Protein AF-A0A9J6GMB1-F1 (afdb_monomer)

Secondary structure (DSSP, 8-state):
-----------PPPP-EEE-----------S--GGGTT-EEEESS---GGGG-TTT-TTEEESS--HHHHHHHHHHHHHHTT-SEEEEEEESSHHHHHHHHHHHHHHHHTTPEEEEEEEE---SSSSHHHHHHHHHHHHHT-TT--EEEEE--HHHHHHHHHHHHHTT-TTT-EEEE-TTTTT-HHHHTT-HHHHTT-EE--PPPPP-TTHHHHHHH--TTT-TT-TTHHHHHHHHHHHHHHTT--S---------------

Organism: Haemaphysalis longicornis (NCBI:txid44386)

Solvent-accessible surface area (backbone atoms only — not comparable to full-atom values): 15916 Å² total; per-residue (Å²): 137,91,77,86,75,94,68,96,61,100,71,87,81,82,81,73,63,47,80,44,75,55,85,81,70,91,70,78,74,71,92,82,56,81,84,60,74,85,40,37,33,39,19,76,67,51,28,38,57,73,62,67,41,52,92,84,32,65,53,52,46,58,83,49,69,45,37,63,61,52,42,50,53,50,53,52,49,37,54,74,70,68,55,51,46,29,26,40,38,26,24,74,43,71,52,18,48,51,43,46,56,54,39,56,53,54,33,52,78,67,72,31,43,76,72,40,80,43,75,42,76,86,74,99,79,84,70,64,67,63,54,27,39,49,48,47,52,56,51,59,73,42,79,82,35,35,41,34,39,38,34,40,49,28,71,63,50,29,47,36,43,53,22,31,55,76,69,72,43,57,74,62,55,43,41,37,28,31,67,53,26,56,88,38,62,77,33,40,64,96,28,52,73,54,53,57,84,51,44,63,56,66,85,90,79,76,88,60,88,63,48,66,61,54,62,72,69,58,44,78,91,75,39,79,86,47,85,61,47,54,62,50,49,54,52,57,54,53,50,60,55,56,78,71,64,73,99,74,79,95,74,88,81,90,80,91,76,87,71,90,77,135

Structure (mmCIF, N/CA/C/O backbone):
data_AF-A0A9J6GMB1-F1
#
_entry.id   AF-A0A9J6GMB1-F1
#
loop_
_atom_site.group_PDB
_atom_site.id
_atom_site.type_symbol
_atom_site.label_atom_id
_atom_site.label_alt_id
_atom_site.label_comp_id
_atom_site.label_asym_id
_atom_site.label_entity_id
_atom_site.label_seq_id
_atom_site.pdbx_PDB_ins_code
_atom_site.Cartn_x
_atom_site.Cartn_y
_atom_site.Cartn_z
_atom_site.occupancy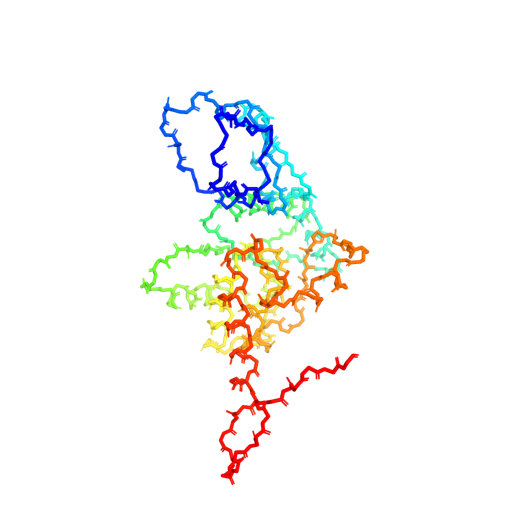
_atom_site.B_iso_or_equiv
_atom_site.auth_seq_id
_atom_site.auth_comp_id
_atom_site.auth_asym_id
_atom_site.auth_atom_id
_atom_site.pdbx_PDB_model_num
ATOM 1 N N . MET A 1 1 ? 15.791 6.126 -19.834 1.00 35.97 1 MET A N 1
ATOM 2 C CA . MET A 1 1 ? 17.077 6.534 -19.232 1.00 35.97 1 MET A CA 1
ATOM 3 C C . MET A 1 1 ? 18.058 6.723 -20.383 1.00 35.97 1 MET A C 1
ATOM 5 O O . MET A 1 1 ? 18.260 5.775 -21.129 1.00 35.97 1 MET A O 1
ATOM 9 N N . TYR A 1 2 ? 18.532 7.944 -20.636 1.00 26.52 2 TYR A N 1
ATOM 10 C CA . TYR A 1 2 ? 19.536 8.212 -21.674 1.00 26.52 2 TYR A CA 1
ATOM 11 C C . TYR A 1 2 ? 20.879 8.375 -20.964 1.00 26.52 2 TYR A C 1
ATOM 13 O O . TYR A 1 2 ? 21.032 9.297 -20.169 1.00 26.52 2 TYR A O 1
ATOM 21 N N . VAL A 1 3 ? 21.808 7.451 -21.197 1.00 34.31 3 VAL A N 1
ATOM 22 C CA . VAL A 1 3 ? 23.207 7.571 -20.776 1.00 34.31 3 VAL A CA 1
ATOM 23 C C . VAL A 1 3 ? 24.000 7.795 -22.064 1.00 34.31 3 VAL A C 1
ATOM 25 O O . VAL A 1 3 ? 23.944 6.926 -22.936 1.00 34.31 3 VAL A O 1
ATOM 28 N N . PRO A 1 4 ? 24.657 8.950 -22.265 1.00 34.28 4 PRO A N 1
ATOM 29 C CA . PRO A 1 4 ? 25.469 9.157 -23.454 1.00 34.28 4 PRO A CA 1
ATOM 30 C C . PRO A 1 4 ? 26.728 8.292 -23.359 1.00 34.28 4 PRO A C 1
ATOM 32 O O . PRO A 1 4 ? 27.483 8.399 -22.395 1.00 34.28 4 PRO A O 1
ATOM 35 N N . SER A 1 5 ? 26.950 7.449 -24.366 1.00 33.22 5 SER A N 1
ATOM 36 C CA . SER A 1 5 ? 28.246 6.815 -24.603 1.00 33.22 5 SER A CA 1
ATOM 37 C C . SER A 1 5 ? 29.254 7.899 -24.971 1.00 33.22 5 SER A C 1
ATOM 39 O O . SER A 1 5 ? 28.994 8.705 -25.867 1.00 33.22 5 SER A O 1
ATOM 41 N N . ALA A 1 6 ? 30.387 7.920 -24.275 1.00 40.19 6 ALA A N 1
ATOM 42 C CA . ALA A 1 6 ? 31.494 8.825 -24.534 1.00 40.19 6 ALA A CA 1
ATOM 43 C C . ALA A 1 6 ? 32.175 8.457 -25.863 1.00 40.19 6 ALA A C 1
ATOM 45 O O . ALA A 1 6 ? 33.167 7.740 -25.892 1.00 40.19 6 ALA A O 1
ATOM 46 N N . HIS A 1 7 ? 31.623 8.952 -26.968 1.00 37.56 7 HIS A N 1
ATOM 47 C CA . HIS A 1 7 ? 32.393 9.209 -28.174 1.00 37.56 7 HIS A CA 1
ATOM 48 C C . HIS A 1 7 ? 32.311 10.698 -28.495 1.00 37.56 7 HIS A C 1
ATOM 50 O O . HIS A 1 7 ? 31.242 11.281 -28.676 1.00 37.56 7 HIS A O 1
ATOM 56 N N . ASP A 1 8 ? 33.500 11.276 -28.478 1.00 47.81 8 ASP A N 1
ATOM 57 C CA . ASP A 1 8 ? 33.876 12.657 -28.696 1.00 47.81 8 ASP A CA 1
ATOM 58 C C . ASP A 1 8 ? 33.130 13.326 -29.865 1.00 47.81 8 ASP A C 1
ATOM 60 O O . ASP A 1 8 ? 33.452 13.156 -31.037 1.00 47.81 8 ASP A O 1
ATOM 64 N N . THR A 1 9 ? 32.105 14.106 -29.531 1.00 38.69 9 THR A N 1
ATOM 65 C CA . THR A 1 9 ? 31.716 15.297 -30.287 1.00 38.69 9 THR A CA 1
ATOM 66 C C . THR A 1 9 ? 31.334 16.340 -29.246 1.00 38.69 9 THR A C 1
ATOM 68 O O . THR A 1 9 ? 30.517 16.055 -28.374 1.00 38.69 9 THR A O 1
ATOM 71 N N . GLY A 1 10 ? 31.919 17.540 -29.296 1.00 43.47 10 GLY A N 1
ATOM 72 C CA . GLY A 1 10 ? 31.713 18.643 -28.340 1.00 43.47 10 GLY A CA 1
ATOM 73 C C . GLY A 1 10 ? 30.290 19.229 -28.271 1.00 43.47 10 GLY A C 1
ATOM 74 O O . GLY A 1 10 ? 30.116 20.431 -28.084 1.00 43.47 10 GLY A O 1
ATOM 75 N N . LYS A 1 11 ? 29.251 18.409 -28.433 1.00 43.28 11 LYS A N 1
ATOM 76 C CA . LYS A 1 11 ? 27.842 18.767 -28.314 1.00 43.28 11 LYS A CA 1
ATOM 77 C C . LYS A 1 11 ? 27.396 18.563 -26.868 1.00 43.28 11 LYS A C 1
ATOM 79 O O . LYS A 1 11 ? 27.180 17.443 -26.413 1.00 43.28 11 LYS A O 1
ATOM 84 N N . LYS A 1 12 ? 27.229 19.667 -26.138 1.00 46.59 12 LYS A N 1
ATOM 85 C CA . LYS A 1 12 ? 26.502 19.665 -24.863 1.00 46.59 12 LYS A CA 1
ATOM 86 C C . LYS A 1 12 ? 25.014 19.470 -25.158 1.00 46.59 12 LYS A C 1
ATOM 88 O O . LYS A 1 12 ? 24.405 20.303 -25.822 1.00 46.59 12 LYS A O 1
ATOM 93 N N . PHE A 1 13 ? 24.442 18.370 -24.678 1.00 55.91 13 PHE A N 1
ATOM 94 C CA . PHE A 1 13 ? 23.006 18.107 -24.762 1.00 55.91 13 PHE A CA 1
ATOM 95 C C . PHE A 1 13 ? 22.312 18.569 -23.478 1.00 55.91 13 PHE A C 1
ATOM 97 O O . PHE A 1 13 ? 22.773 18.273 -22.376 1.00 55.91 13 PHE A O 1
ATOM 104 N N . TRP A 1 14 ? 21.189 19.271 -23.626 1.00 59.78 14 TRP A N 1
ATOM 105 C CA . TRP A 1 14 ? 20.321 19.669 -22.518 1.00 59.78 14 TRP A CA 1
ATOM 106 C C . TRP A 1 14 ? 19.214 18.632 -22.316 1.00 59.78 14 TRP A C 1
ATOM 108 O O . TRP A 1 14 ? 18.645 18.122 -23.281 1.00 59.78 14 TRP A O 1
ATOM 118 N N . SER A 1 15 ? 18.893 18.319 -21.059 1.00 67.50 15 SER A N 1
ATOM 119 C CA . SER A 1 15 ? 17.757 17.449 -20.732 1.00 67.50 15 SER A CA 1
ATOM 120 C C . SER A 1 15 ? 16.462 18.263 -20.708 1.00 67.50 15 SER A C 1
ATOM 122 O O . SER A 1 15 ? 16.350 19.199 -19.926 1.00 67.50 15 SER A O 1
ATOM 124 N N . LEU A 1 16 ? 15.483 17.892 -21.540 1.00 73.12 16 LEU A N 1
ATOM 125 C CA . LEU A 1 16 ? 14.185 18.582 -21.631 1.00 73.12 16 LEU A CA 1
ATOM 126 C C . LEU A 1 16 ? 13.184 18.132 -20.553 1.00 73.12 16 LEU A C 1
ATOM 128 O O . LEU A 1 16 ? 12.396 18.932 -20.058 1.00 73.12 16 LEU A O 1
ATOM 132 N N . ALA A 1 17 ? 13.212 16.850 -20.181 1.00 72.19 17 ALA A N 1
ATOM 133 C CA . ALA A 1 17 ? 12.344 16.276 -19.158 1.00 72.19 17 ALA A CA 1
ATOM 134 C C . ALA A 1 17 ? 13.014 15.077 -18.480 1.00 72.19 17 ALA A C 1
ATOM 136 O O . ALA A 1 17 ? 13.815 14.362 -19.089 1.00 72.19 17 ALA A O 1
ATOM 137 N N . LEU A 1 18 ? 12.651 14.831 -17.222 1.00 75.38 18 LEU A N 1
ATOM 138 C CA . LEU A 1 18 ? 13.167 13.721 -16.428 1.00 75.38 18 LEU A CA 1
ATOM 139 C C . LEU A 1 18 ? 12.042 12.740 -16.081 1.00 75.38 18 LEU A C 1
ATOM 141 O O . LEU A 1 18 ? 11.129 13.078 -15.326 1.00 75.38 18 LEU A O 1
ATOM 145 N N . MET A 1 19 ? 12.139 11.505 -16.580 1.00 79.44 19 MET A N 1
ATOM 146 C CA . MET A 1 19 ? 11.251 10.409 -16.182 1.00 79.44 19 MET A CA 1
ATOM 147 C C . MET A 1 19 ? 11.899 9.603 -15.054 1.00 79.44 19 MET A C 1
ATOM 149 O O . MET A 1 19 ? 12.956 9.004 -15.261 1.00 79.44 19 MET A O 1
ATOM 153 N N . ARG A 1 20 ? 11.307 9.607 -13.852 1.00 70.44 20 ARG A N 1
ATOM 154 C CA . ARG A 1 20 ? 11.892 8.934 -12.676 1.00 70.44 20 ARG A CA 1
ATOM 155 C C . ARG A 1 20 ? 10.861 8.438 -11.660 1.00 70.44 20 ARG A C 1
ATOM 157 O O . ARG A 1 20 ? 9.825 9.070 -11.444 1.00 70.44 20 ARG A O 1
ATOM 164 N N . SER A 1 21 ? 11.201 7.350 -10.967 1.00 59.34 21 SER A N 1
ATOM 165 C CA . SER A 1 21 ? 10.570 7.015 -9.688 1.00 59.34 21 SER A CA 1
ATOM 166 C C . SER A 1 21 ? 11.067 8.018 -8.648 1.00 59.34 21 SER A C 1
ATOM 168 O O . SER A 1 21 ? 12.275 8.178 -8.469 1.00 59.34 21 SER A O 1
ATOM 170 N N . VAL 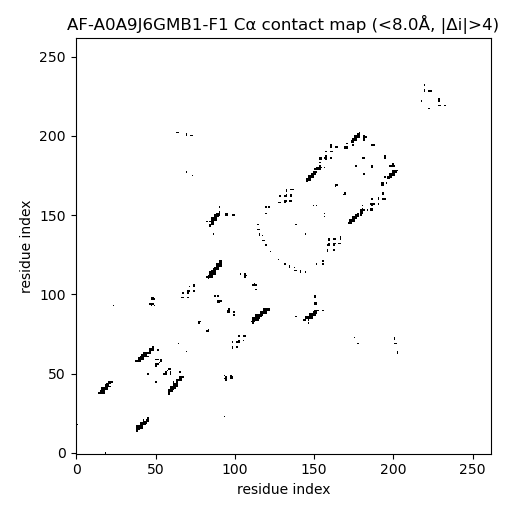A 1 22 ? 10.159 8.763 -8.017 1.00 55.81 22 VAL A N 1
ATOM 171 C CA . VAL A 1 22 ? 10.518 9.682 -6.933 1.00 55.81 22 VAL A CA 1
ATOM 172 C C . VAL A 1 22 ? 10.061 9.041 -5.629 1.00 55.81 22 VAL A C 1
ATOM 174 O O . VAL A 1 22 ? 8.960 9.310 -5.154 1.00 55.81 22 VAL A O 1
ATOM 177 N N . LYS A 1 23 ? 10.898 8.185 -5.032 1.00 51.06 23 LYS A N 1
ATOM 178 C CA . LYS A 1 23 ? 10.800 7.919 -3.590 1.00 51.06 23 LYS A CA 1
ATOM 179 C C . LYS A 1 23 ? 11.313 9.188 -2.901 1.00 51.06 23 LYS A C 1
ATOM 181 O O . LYS A 1 23 ? 12.517 9.399 -2.793 1.00 51.06 23 LYS A O 1
ATOM 186 N N . PHE A 1 24 ? 10.413 10.127 -2.617 1.00 44.38 24 PHE A N 1
ATOM 187 C CA . PHE A 1 24 ? 10.789 11.457 -2.142 1.00 44.38 24 PHE A CA 1
ATOM 188 C C . PHE A 1 24 ? 11.202 11.390 -0.666 1.00 44.38 24 PHE A C 1
ATOM 190 O O . PHE A 1 24 ? 10.361 11.269 0.216 1.00 44.38 24 PHE A O 1
ATOM 197 N N . SER A 1 25 ? 12.509 11.464 -0.416 1.00 36.81 25 SER A N 1
ATOM 198 C CA . SER A 1 25 ? 13.082 11.979 0.828 1.00 36.81 25 SER A CA 1
ATOM 199 C C . SER A 1 25 ? 13.475 13.431 0.552 1.00 36.81 25 SER A C 1
ATOM 201 O O . SER A 1 25 ? 14.135 13.703 -0.456 1.00 36.81 25 SER A O 1
ATOM 203 N N . GLU A 1 26 ? 13.037 14.361 1.404 1.00 41.41 26 GLU A N 1
ATOM 204 C CA . GLU A 1 26 ? 13.295 15.807 1.332 1.00 41.41 26 GLU A CA 1
ATOM 205 C C . GLU A 1 26 ? 14.778 16.175 1.529 1.00 41.41 26 GLU A C 1
ATOM 207 O O . GLU A 1 26 ? 15.133 17.001 2.370 1.00 41.41 26 GLU A O 1
ATOM 212 N N . ARG A 1 27 ? 15.697 15.640 0.722 1.00 34.97 27 ARG A N 1
ATOM 213 C CA . ARG A 1 27 ? 16.979 16.323 0.564 1.00 34.97 27 ARG A CA 1
ATOM 214 C C . ARG A 1 27 ? 16.743 17.543 -0.314 1.00 34.97 27 ARG A C 1
ATOM 216 O O . ARG A 1 27 ? 16.671 17.438 -1.537 1.00 34.97 27 ARG A O 1
ATOM 223 N N . LYS A 1 28 ? 16.608 18.709 0.337 1.00 36.38 28 LYS A N 1
ATOM 224 C CA . LYS A 1 28 ? 16.898 20.015 -0.267 1.00 36.38 28 LYS A CA 1
ATOM 225 C C . LYS A 1 28 ? 18.230 19.866 -0.998 1.00 36.38 28 LYS A C 1
ATOM 227 O O . LYS A 1 28 ? 19.276 19.779 -0.361 1.00 36.38 28 LYS A O 1
ATOM 232 N N . PHE A 1 29 ? 18.189 19.753 -2.320 1.00 39.66 29 PHE A N 1
ATOM 233 C CA . PHE A 1 29 ? 19.412 19.800 -3.104 1.00 39.66 29 PHE A CA 1
ATOM 234 C C . PHE A 1 29 ? 19.969 21.221 -2.950 1.00 39.66 29 PHE A C 1
ATOM 236 O O . PHE A 1 29 ? 19.220 22.173 -3.190 1.00 39.66 29 PHE A O 1
ATOM 243 N N . PRO A 1 30 ? 21.218 21.390 -2.478 1.00 32.38 30 PRO A N 1
ATOM 244 C CA . PRO A 1 30 ? 21.790 22.708 -2.278 1.00 32.38 30 PRO A CA 1
ATOM 245 C C . PRO A 1 30 ? 21.836 23.471 -3.603 1.00 32.38 30 PRO A C 1
ATOM 247 O O . PRO A 1 30 ? 21.957 22.897 -4.686 1.00 32.38 30 PRO A O 1
ATOM 250 N N . SER A 1 31 ? 21.714 24.783 -3.464 1.00 35.25 31 SER A N 1
ATOM 251 C CA . SER A 1 31 ? 21.404 25.848 -4.422 1.00 35.25 31 SER A CA 1
ATOM 252 C C . SER A 1 31 ? 22.356 26.017 -5.621 1.00 35.25 31 SER A C 1
ATOM 254 O O . SER A 1 31 ? 22.411 27.092 -6.207 1.00 35.25 31 SER A O 1
ATOM 256 N N . GLN A 1 32 ? 23.124 24.998 -6.003 1.00 33.84 32 GLN A N 1
ATOM 257 C CA . GLN A 1 32 ? 24.140 25.072 -7.060 1.00 33.84 32 GLN A CA 1
ATOM 258 C C . GLN A 1 32 ? 23.711 24.464 -8.398 1.00 33.84 32 GLN A C 1
ATOM 260 O O . GLN A 1 32 ? 24.523 24.400 -9.317 1.00 33.84 32 GLN A O 1
ATOM 265 N N . VAL A 1 33 ? 22.436 24.092 -8.570 1.00 45.72 33 VAL A N 1
ATOM 266 C CA . VAL A 1 33 ? 21.930 23.674 -9.886 1.00 45.72 33 VAL A CA 1
ATOM 267 C C . VAL A 1 33 ? 20.724 24.485 -10.340 1.00 45.72 33 VAL A C 1
ATOM 269 O O . VAL A 1 33 ? 19.602 23.996 -10.433 1.00 45.72 33 VAL A O 1
ATOM 272 N N . PHE A 1 34 ? 20.992 25.742 -10.686 1.00 38.91 34 PHE A N 1
ATOM 273 C CA . PHE A 1 34 ? 20.037 26.644 -11.336 1.00 38.91 34 PHE A CA 1
ATOM 274 C C . PHE A 1 34 ? 19.522 26.128 -12.698 1.00 38.91 34 PHE A C 1
ATOM 276 O O . PHE A 1 34 ? 18.499 26.597 -13.173 1.00 38.91 34 PHE A O 1
ATOM 283 N N . LEU A 1 35 ? 20.157 25.114 -13.302 1.00 41.34 35 LEU A N 1
ATOM 284 C CA . LEU A 1 35 ? 19.735 24.531 -14.587 1.00 41.34 35 LEU A CA 1
ATOM 285 C C . LEU A 1 35 ? 18.648 23.439 -14.473 1.00 41.34 35 LEU A C 1
ATOM 287 O O . LEU A 1 35 ? 18.109 23.027 -15.494 1.00 41.34 35 LEU A O 1
ATOM 291 N N . TYR A 1 36 ? 18.310 22.966 -13.264 1.00 51.91 36 TYR A N 1
ATOM 292 C CA . TYR A 1 36 ? 17.254 21.954 -13.043 1.00 51.91 36 TYR A CA 1
ATOM 293 C C . TYR A 1 36 ? 15.931 22.532 -12.516 1.00 51.91 36 TYR A C 1
ATOM 295 O O . TYR A 1 36 ? 15.010 21.759 -12.221 1.00 51.91 36 TYR A O 1
ATOM 303 N N . ALA A 1 37 ? 15.842 23.854 -12.337 1.00 56.28 37 ALA A N 1
ATOM 304 C CA . ALA A 1 37 ? 14.672 24.503 -11.748 1.00 56.28 37 ALA A CA 1
ATOM 305 C C . ALA A 1 37 ? 13.421 24.350 -12.635 1.00 56.28 37 ALA A C 1
ATOM 307 O O . ALA A 1 37 ? 12.368 23.989 -12.114 1.00 56.28 37 ALA A O 1
ATOM 308 N N . ASP A 1 38 ? 13.585 24.443 -13.961 1.00 66.56 38 ASP A N 1
ATOM 309 C CA . ASP A 1 38 ? 12.465 24.479 -14.921 1.00 66.56 38 ASP A CA 1
ATOM 310 C C . ASP A 1 38 ? 12.277 23.176 -15.719 1.00 66.56 38 ASP A C 1
ATOM 312 O O . ASP A 1 38 ? 11.527 23.110 -16.692 1.00 66.56 38 ASP A O 1
ATOM 316 N N . THR A 1 39 ? 12.970 22.097 -15.343 1.00 74.81 39 THR A N 1
ATOM 317 C CA . THR A 1 39 ? 12.834 20.812 -16.042 1.00 74.81 39 THR A CA 1
ATOM 318 C C . THR A 1 39 ? 11.595 20.058 -15.561 1.00 74.81 39 THR A C 1
ATOM 320 O O . THR A 1 39 ? 11.495 19.694 -14.382 1.00 74.81 39 THR A O 1
ATOM 323 N N . ALA A 1 40 ? 10.696 19.724 -16.492 1.00 83.12 40 ALA A N 1
ATOM 324 C CA . ALA A 1 40 ? 9.533 18.885 -16.220 1.00 83.12 40 ALA A CA 1
ATOM 325 C C . ALA A 1 40 ? 9.949 17.509 -15.675 1.00 83.12 40 ALA A C 1
ATOM 327 O O . ALA A 1 40 ? 10.779 16.802 -16.256 1.00 83.12 40 ALA A O 1
ATOM 328 N N . LYS A 1 41 ? 9.350 17.108 -14.551 1.00 82.88 41 LYS A N 1
ATOM 329 C CA . LYS A 1 41 ? 9.584 15.809 -13.906 1.00 82.88 41 LYS A CA 1
ATOM 330 C C . LYS A 1 41 ? 8.319 14.981 -14.031 1.00 82.88 41 LYS A C 1
ATOM 332 O O . LYS A 1 41 ? 7.315 15.333 -13.425 1.00 82.88 41 LYS A O 1
ATOM 337 N N . VAL A 1 42 ? 8.373 13.885 -14.784 1.00 86.44 42 VAL A N 1
ATOM 338 C CA . VAL A 1 42 ? 7.239 12.968 -14.968 1.00 86.44 42 VAL A CA 1
ATOM 339 C C . VAL A 1 42 ? 7.495 11.695 -14.168 1.00 86.44 42 VAL A C 1
ATOM 341 O O . VAL A 1 42 ? 8.446 10.960 -14.445 1.00 86.44 42 VAL A O 1
ATOM 344 N N . SER A 1 43 ? 6.671 11.425 -13.157 1.00 85.69 43 SER A N 1
ATOM 345 C CA . SER A 1 43 ? 6.774 10.196 -12.369 1.00 85.69 43 SER A CA 1
ATOM 346 C C . SER A 1 43 ? 5.749 9.142 -12.772 1.00 85.69 43 SER A C 1
ATOM 348 O O . SER A 1 43 ? 4.570 9.437 -12.946 1.00 85.69 43 SER A O 1
ATOM 350 N N . PHE A 1 44 ? 6.201 7.893 -12.849 1.00 85.44 44 PHE A N 1
ATOM 351 C CA . PHE A 1 44 ? 5.360 6.719 -13.094 1.00 85.44 44 PHE A CA 1
ATOM 352 C C . PHE A 1 44 ? 5.043 5.926 -11.816 1.00 85.44 44 PHE A C 1
ATOM 354 O O . PHE A 1 44 ? 4.427 4.871 -11.900 1.00 85.44 44 PHE A O 1
ATOM 361 N N . PHE A 1 45 ? 5.497 6.396 -10.648 1.00 83.94 45 PHE A N 1
ATOM 362 C CA . PHE A 1 45 ? 5.413 5.640 -9.391 1.00 83.94 45 PHE A CA 1
ATOM 363 C C . PHE A 1 45 ? 4.982 6.485 -8.184 1.00 83.94 45 PHE A C 1
ATOM 365 O O . PHE A 1 45 ? 4.472 5.950 -7.212 1.00 83.94 45 PHE A O 1
ATOM 372 N N . SER A 1 46 ? 5.182 7.805 -8.207 1.00 82.56 46 SER A N 1
ATOM 373 C CA . SER A 1 46 ? 4.921 8.645 -7.034 1.00 82.56 46 SER A CA 1
ATOM 374 C C . SER A 1 46 ? 3.458 9.094 -6.946 1.00 82.56 46 SER A C 1
ATOM 376 O O . SER A 1 46 ? 3.014 9.990 -7.674 1.00 82.56 46 SER A O 1
ATOM 378 N N . THR A 1 47 ? 2.718 8.514 -6.006 1.00 82.88 47 THR A N 1
ATOM 379 C CA . THR A 1 47 ? 1.265 8.692 -5.857 1.00 82.88 47 THR A CA 1
ATOM 380 C C . THR A 1 47 ? 0.852 9.614 -4.697 1.00 82.88 47 THR A C 1
ATOM 382 O O . THR A 1 47 ? -0.288 10.092 -4.688 1.00 82.88 47 THR A O 1
ATOM 385 N N . SER A 1 48 ? 1.790 10.018 -3.821 1.00 84.75 48 SER A N 1
ATOM 386 C CA . SER A 1 48 ? 1.506 10.899 -2.667 1.00 84.75 48 SER A CA 1
ATOM 387 C C . SER A 1 48 ? 0.682 12.143 -3.054 1.00 84.75 48 SER A C 1
ATOM 389 O O . SER A 1 48 ? 1.000 12.806 -4.053 1.00 84.75 48 SER A O 1
ATOM 391 N N . PRO A 1 49 ? -0.365 12.511 -2.286 1.00 82.94 49 PRO A N 1
ATOM 392 C CA . PRO A 1 49 ? -1.185 13.691 -2.560 1.00 82.94 49 PRO A CA 1
ATOM 393 C C . PRO A 1 49 ? -0.409 15.007 -2.540 1.00 82.94 49 PRO A C 1
ATOM 395 O O . PRO A 1 49 ? -0.751 15.929 -3.282 1.00 82.94 49 PRO A O 1
ATOM 398 N N . GLU A 1 50 ? 0.655 15.085 -1.739 1.00 82.88 50 GLU A N 1
ATOM 399 C CA . GLU A 1 50 ? 1.481 16.283 -1.567 1.00 82.88 50 GLU A CA 1
ATOM 400 C C . GLU A 1 50 ? 2.092 16.783 -2.884 1.00 82.88 50 GLU A C 1
ATOM 402 O O . GLU A 1 50 ? 2.162 17.990 -3.120 1.00 82.88 50 GLU A O 1
ATOM 407 N N . LEU A 1 51 ? 2.436 15.859 -3.784 1.00 82.06 51 LEU A N 1
ATOM 408 C CA . LEU A 1 51 ? 3.015 16.153 -5.097 1.00 82.06 51 LEU A CA 1
ATOM 409 C C . LEU A 1 51 ? 2.029 16.835 -6.062 1.00 82.06 51 LEU A C 1
ATOM 411 O O . LEU A 1 51 ? 2.418 17.256 -7.150 1.00 82.06 51 LEU A O 1
ATOM 415 N N . SER A 1 52 ? 0.758 16.965 -5.672 1.00 83.75 52 SER A N 1
ATOM 416 C CA . SER A 1 52 ? -0.253 17.718 -6.426 1.00 83.75 52 SER A CA 1
ATOM 417 C C . SER A 1 52 ? -0.206 19.223 -6.148 1.00 83.75 52 SER A C 1
ATOM 419 O O . SER A 1 52 ? -0.846 19.986 -6.868 1.00 83.75 52 SER A O 1
ATOM 421 N N . ASN A 1 53 ? 0.517 19.677 -5.115 1.00 84.69 53 ASN A N 1
ATOM 422 C CA . ASN A 1 53 ? 0.619 21.099 -4.799 1.00 84.69 53 ASN A CA 1
ATOM 423 C C . ASN A 1 53 ? 1.507 21.811 -5.833 1.00 84.69 53 ASN A C 1
ATOM 425 O O . ASN A 1 53 ? 2.731 21.765 -5.741 1.00 84.69 53 ASN A O 1
ATOM 429 N N . LYS A 1 54 ? 0.885 22.511 -6.786 1.00 85.00 54 LYS A N 1
ATOM 430 C CA . LYS A 1 54 ? 1.583 23.226 -7.866 1.00 85.00 54 LYS A CA 1
ATOM 431 C C . LYS A 1 54 ? 2.353 24.466 -7.423 1.00 85.00 54 LYS A C 1
ATOM 433 O O . LYS A 1 54 ? 3.268 24.858 -8.127 1.00 85.00 54 LYS A O 1
ATOM 438 N N . GLN A 1 55 ? 2.057 25.026 -6.251 1.00 84.56 55 GLN A N 1
ATOM 439 C CA . GLN A 1 55 ? 2.867 26.110 -5.683 1.00 84.56 55 GLN A CA 1
ATOM 440 C C . GLN A 1 55 ? 4.216 25.589 -5.167 1.00 84.56 55 GLN A C 1
ATOM 442 O O . GLN A 1 55 ? 5.213 26.298 -5.212 1.00 84.56 55 GLN A O 1
ATOM 447 N N . ARG A 1 56 ? 4.260 24.340 -4.677 1.00 79.88 56 ARG A N 1
ATOM 448 C CA . ARG A 1 56 ? 5.494 23.688 -4.194 1.00 79.88 56 ARG A CA 1
ATOM 449 C C . ARG A 1 56 ? 6.195 22.847 -5.265 1.00 79.88 56 ARG A C 1
ATOM 451 O O . ARG A 1 56 ? 7.413 22.704 -5.225 1.00 79.88 56 ARG A O 1
ATOM 458 N N . PHE A 1 57 ? 5.436 22.276 -6.199 1.00 82.44 57 PHE A N 1
ATOM 459 C CA . PHE A 1 57 ? 5.900 21.332 -7.220 1.00 82.44 57 PHE A CA 1
ATOM 460 C C . PHE A 1 57 ? 5.364 21.708 -8.610 1.00 82.44 57 PHE A C 1
ATOM 462 O O . PHE A 1 57 ? 4.674 20.923 -9.264 1.00 82.44 57 PHE A O 1
ATOM 469 N N . GLU A 1 58 ? 5.680 22.920 -9.058 1.00 84.69 58 GLU A N 1
ATOM 470 C CA . GLU A 1 58 ? 5.190 23.521 -10.307 1.00 84.69 58 GLU A CA 1
ATOM 471 C C . GLU A 1 58 ? 5.356 22.593 -11.526 1.00 84.69 58 GLU A C 1
ATOM 473 O O . GLU A 1 58 ? 4.375 22.202 -12.167 1.00 84.69 58 GLU A O 1
ATOM 478 N N . PHE A 1 59 ? 6.581 22.113 -11.758 1.00 84.81 59 PHE A N 1
ATOM 479 C CA . PHE A 1 59 ? 6.940 21.268 -12.905 1.00 84.81 59 PHE A CA 1
ATOM 480 C C . PHE A 1 59 ? 6.802 19.754 -12.663 1.00 84.81 59 PHE A C 1
ATOM 482 O O . PHE A 1 59 ? 7.322 18.945 -13.439 1.00 84.81 59 PHE A O 1
ATOM 489 N N . PHE A 1 60 ? 6.138 19.335 -11.580 1.00 86.19 60 PHE A N 1
ATOM 490 C CA . PHE A 1 60 ? 5.915 17.914 -11.307 1.00 86.19 60 PHE A CA 1
ATOM 491 C C . PHE A 1 60 ? 4.650 17.400 -11.999 1.00 86.19 60 PHE A C 1
ATOM 493 O O . PHE A 1 60 ? 3.554 17.932 -11.819 1.00 86.19 60 PHE A O 1
ATOM 500 N N . LEU A 1 61 ? 4.794 16.323 -12.759 1.00 86.00 61 LEU A N 1
ATOM 501 C CA . LEU A 1 61 ? 3.737 15.600 -13.452 1.00 86.00 61 LEU A CA 1
ATOM 502 C C . LEU A 1 61 ? 3.830 14.113 -13.096 1.00 86.00 61 LEU A C 1
ATOM 504 O O . LEU A 1 61 ? 4.886 13.610 -12.706 1.00 86.00 61 LEU A O 1
ATOM 508 N N . ARG A 1 62 ? 2.727 13.382 -13.253 1.00 87.25 62 ARG A N 1
ATOM 509 C CA . ARG A 1 62 ? 2.704 11.932 -13.049 1.00 87.25 62 ARG A CA 1
ATOM 510 C C . ARG A 1 62 ? 1.705 11.244 -13.961 1.00 87.25 62 ARG A C 1
ATOM 512 O O . ARG A 1 62 ? 0.690 11.832 -14.314 1.00 87.25 62 ARG A O 1
ATOM 519 N N . THR A 1 63 ? 2.003 9.998 -14.307 1.00 89.88 63 THR A N 1
ATOM 520 C CA . THR A 1 63 ? 1.134 9.123 -15.112 1.00 89.88 63 THR A CA 1
ATOM 521 C C . THR A 1 63 ? 0.278 8.191 -14.254 1.00 89.88 63 THR A C 1
ATOM 523 O O . THR A 1 63 ? -0.445 7.357 -14.787 1.00 89.88 63 THR A O 1
ATOM 526 N N . VAL A 1 64 ? 0.365 8.324 -12.929 1.00 88.06 64 VAL A N 1
ATOM 527 C CA . VAL A 1 64 ? -0.403 7.559 -11.942 1.00 88.06 64 VAL A CA 1
ATOM 528 C C . VAL A 1 64 ? -1.352 8.481 -11.171 1.00 88.06 64 VAL A C 1
ATOM 530 O O . VAL A 1 64 ? -1.033 9.662 -10.982 1.00 88.06 64 VAL A O 1
ATOM 533 N N . PRO A 1 65 ? -2.524 7.986 -10.735 1.00 89.06 65 PRO A N 1
ATOM 534 C CA . PRO A 1 65 ? -3.449 8.773 -9.928 1.00 89.06 65 PRO A CA 1
ATOM 535 C C . PRO A 1 65 ? -2.852 9.117 -8.555 1.00 89.06 65 PRO A C 1
ATOM 537 O O . PRO A 1 65 ? -1.872 8.528 -8.106 1.00 89.06 65 PRO A O 1
ATOM 540 N N . SER A 1 66 ? -3.457 10.094 -7.878 1.00 90.38 66 SER A N 1
ATOM 541 C CA . SER A 1 66 ? -3.117 10.397 -6.486 1.00 90.38 66 SER A CA 1
ATOM 542 C C . SER A 1 66 ? -3.641 9.328 -5.532 1.00 90.38 66 SER A C 1
ATOM 544 O O . SER A 1 66 ? -4.746 8.831 -5.749 1.00 90.38 66 SER A O 1
ATOM 546 N N . ASP A 1 67 ? -2.973 9.142 -4.389 1.00 90.81 67 ASP A N 1
ATOM 547 C CA . ASP A 1 67 ? -3.482 8.285 -3.303 1.00 90.81 67 ASP A CA 1
ATOM 548 C C . ASP A 1 67 ? -4.843 8.738 -2.768 1.00 90.81 67 ASP A C 1
ATOM 550 O O . ASP A 1 67 ? -5.564 7.922 -2.222 1.00 90.81 67 ASP A O 1
ATOM 554 N N . LYS A 1 68 ? -5.270 9.992 -2.988 1.00 92.25 68 LYS A N 1
ATOM 555 C CA . LYS A 1 68 ? -6.651 10.416 -2.691 1.00 92.25 68 LYS A CA 1
ATOM 556 C C . LYS A 1 68 ? -7.696 9.520 -3.357 1.00 92.25 68 LYS A C 1
ATOM 558 O O . LYS A 1 68 ? -8.676 9.133 -2.731 1.00 92.25 68 LYS A O 1
ATOM 563 N N . ASN A 1 69 ? -7.458 9.161 -4.619 1.00 93.81 69 ASN A N 1
ATOM 564 C CA . ASN A 1 69 ? -8.352 8.285 -5.373 1.00 93.81 69 ASN A CA 1
ATOM 565 C C . ASN A 1 69 ? -8.255 6.839 -4.875 1.00 93.81 69 ASN A C 1
ATOM 567 O O . ASN A 1 69 ? -9.255 6.130 -4.842 1.00 93.81 69 ASN A O 1
ATOM 571 N N . GLN A 1 70 ? -7.058 6.405 -4.476 1.00 94.88 70 GLN A N 1
ATOM 572 C CA . GLN A 1 70 ? -6.843 5.073 -3.920 1.00 94.88 70 GLN A CA 1
ATOM 573 C C . GLN A 1 70 ? -7.518 4.920 -2.552 1.00 94.88 70 GLN A C 1
ATOM 575 O O . GLN A 1 70 ? -8.235 3.949 -2.339 1.00 94.88 70 GLN A O 1
ATOM 580 N N . VAL A 1 71 ? -7.349 5.900 -1.662 1.00 96.50 71 VAL A N 1
ATOM 581 C CA . VAL A 1 71 ? -8.029 5.987 -0.365 1.00 96.50 71 VAL A CA 1
ATOM 582 C C . VAL A 1 71 ? -9.539 5.975 -0.563 1.00 96.50 71 VAL A C 1
ATOM 584 O O . VAL A 1 71 ? -10.221 5.191 0.088 1.00 96.50 71 VAL A O 1
ATOM 587 N N . HIS A 1 72 ? -10.057 6.763 -1.508 1.00 96.38 72 HIS A N 1
ATOM 588 C CA . HIS A 1 72 ? -11.483 6.754 -1.822 1.00 96.38 72 HIS A CA 1
ATOM 589 C C . HIS A 1 72 ? -11.979 5.359 -2.227 1.00 96.38 72 HIS A C 1
ATOM 591 O O . HIS A 1 72 ? -12.956 4.863 -1.670 1.00 96.38 72 HIS A O 1
ATOM 597 N N . ALA A 1 73 ? -11.261 4.675 -3.122 1.00 96.88 73 ALA A N 1
ATOM 598 C CA . ALA A 1 73 ? -11.594 3.306 -3.508 1.00 96.88 73 ALA A CA 1
ATOM 599 C C . ALA A 1 73 ? -11.534 2.325 -2.321 1.00 96.88 73 ALA A C 1
ATOM 601 O O . ALA A 1 73 ? -12.410 1.475 -2.189 1.00 96.88 73 ALA A O 1
ATOM 602 N N . MET A 1 74 ? -10.545 2.454 -1.431 1.00 97.62 74 MET A N 1
ATOM 603 C CA . MET A 1 74 ? -10.459 1.628 -0.223 1.00 97.62 74 MET A CA 1
ATOM 604 C C . MET A 1 74 ? -11.640 1.855 0.722 1.00 97.62 74 MET A C 1
ATOM 606 O O . MET A 1 74 ? -12.188 0.887 1.237 1.00 97.62 74 MET A O 1
ATOM 610 N N . VAL A 1 75 ? -12.065 3.104 0.927 1.00 97.81 75 VAL A N 1
ATOM 611 C CA . VAL A 1 75 ? -13.238 3.426 1.758 1.00 97.81 75 VAL A CA 1
ATOM 612 C C . VAL A 1 75 ? -14.514 2.840 1.152 1.00 97.81 75 VAL A C 1
ATOM 614 O O . VAL A 1 75 ? -15.326 2.268 1.878 1.00 97.81 75 VAL A O 1
ATOM 617 N N . GLU A 1 76 ? -14.679 2.899 -0.170 1.00 97.94 76 GLU A N 1
ATOM 618 C CA . GLU A 1 76 ? -15.811 2.246 -0.836 1.00 97.94 76 GLU A CA 1
ATOM 619 C C . GLU A 1 76 ? -15.771 0.716 -0.687 1.00 97.94 76 GLU A C 1
ATOM 621 O O . GLU A 1 76 ? -16.808 0.110 -0.430 1.00 97.94 76 GLU A O 1
ATOM 626 N N . ILE A 1 77 ? -14.594 0.079 -0.733 1.00 97.69 77 ILE A N 1
ATOM 627 C CA . ILE A 1 77 ? -14.457 -1.359 -0.431 1.00 97.69 77 ILE A CA 1
ATOM 628 C C . ILE A 1 77 ? -14.878 -1.656 1.013 1.00 97.69 77 ILE A C 1
ATOM 630 O O . ILE A 1 77 ? -15.665 -2.571 1.240 1.00 97.69 77 ILE A O 1
ATOM 634 N N . VAL A 1 78 ? -14.409 -0.873 1.989 1.00 98.06 78 VAL A N 1
ATOM 635 C CA . VAL A 1 78 ? -14.787 -1.023 3.408 1.00 98.06 78 VAL A CA 1
ATOM 636 C C . VAL A 1 78 ? -16.311 -0.952 3.574 1.00 98.06 78 VAL A C 1
ATOM 638 O O . VAL A 1 78 ? -16.896 -1.782 4.272 1.00 98.06 78 VAL A O 1
ATOM 641 N N . LYS A 1 79 ? -16.971 -0.022 2.872 1.00 97.38 79 LYS A N 1
ATOM 642 C CA . LYS A 1 79 ? -18.437 0.102 2.855 1.00 97.38 79 LYS A CA 1
ATOM 643 C C . LYS A 1 79 ? -19.118 -1.108 2.220 1.00 97.38 79 LYS A C 1
ATOM 645 O O . LYS A 1 79 ? -20.079 -1.619 2.788 1.00 97.38 79 LYS A O 1
ATOM 650 N N . LEU A 1 80 ? -18.624 -1.582 1.076 1.00 97.25 80 LEU A N 1
ATOM 651 C CA . LEU A 1 80 ? -19.165 -2.761 0.388 1.00 97.25 80 LEU A CA 1
ATOM 652 C C . LEU A 1 80 ? -19.064 -4.029 1.244 1.00 97.25 80 LEU A C 1
ATOM 654 O O . LEU A 1 80 ? -19.954 -4.873 1.197 1.00 97.25 80 LEU A O 1
ATOM 658 N N . LEU A 1 81 ? -18.014 -4.141 2.058 1.00 96.62 81 LEU A N 1
ATOM 659 C CA . LEU A 1 81 ? -17.826 -5.238 3.010 1.00 96.62 81 LEU A CA 1
ATOM 660 C C . LEU A 1 81 ? -18.655 -5.078 4.298 1.00 96.62 81 LEU A C 1
ATOM 662 O O . LEU A 1 81 ? -18.635 -5.966 5.150 1.00 96.62 81 LEU A O 1
ATOM 666 N N . GLY A 1 82 ? -19.364 -3.957 4.469 1.00 96.88 82 GLY A N 1
ATOM 667 C CA . GLY A 1 82 ? -20.140 -3.659 5.675 1.00 96.88 82 GLY A CA 1
ATOM 668 C C . GLY A 1 82 ? -19.279 -3.437 6.923 1.00 96.88 82 GLY A C 1
ATO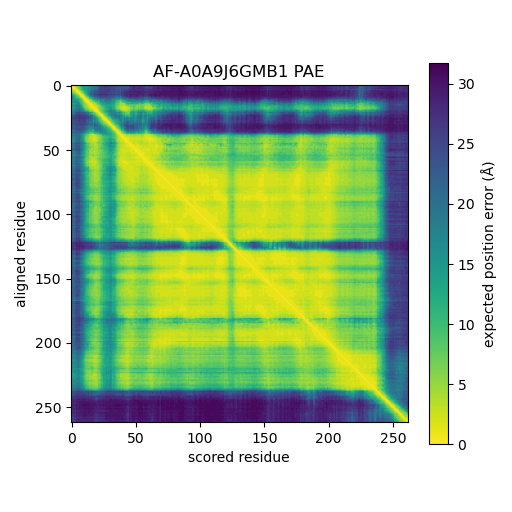M 669 O O . GLY A 1 82 ? -19.753 -3.616 8.044 1.00 96.88 82 GLY A O 1
ATOM 670 N N . TRP A 1 83 ? -18.003 -3.082 6.757 1.00 97.56 83 TRP A N 1
ATOM 671 C CA . TRP A 1 83 ? -17.084 -2.871 7.870 1.00 97.56 83 TRP A CA 1
ATOM 672 C C . TRP A 1 83 ? -17.293 -1.489 8.493 1.00 97.56 83 TRP A C 1
ATOM 674 O O . TRP A 1 83 ? -17.101 -0.461 7.851 1.00 97.56 83 TRP A O 1
ATOM 684 N N . THR A 1 84 ? -17.636 -1.459 9.779 1.00 96.94 84 THR A N 1
ATOM 685 C CA . THR A 1 84 ? -17.830 -0.216 10.553 1.00 96.94 84 THR A CA 1
ATOM 686 C C . THR A 1 84 ? -16.732 0.024 11.590 1.00 96.94 84 THR A C 1
ATOM 688 O O . THR A 1 84 ? -16.689 1.083 12.217 1.00 96.94 84 THR A O 1
ATOM 691 N N . TYR A 1 85 ? -15.829 -0.945 11.770 1.00 97.44 85 TYR A N 1
ATOM 692 C CA . TYR A 1 85 ? -14.745 -0.900 12.748 1.00 97.44 85 TYR A CA 1
ATOM 693 C C . TYR A 1 85 ? -13.486 -1.558 12.174 1.00 97.44 85 TYR A C 1
ATOM 695 O O . TYR A 1 85 ? -13.435 -2.780 12.025 1.00 97.44 85 TYR A O 1
ATOM 703 N N . VAL A 1 86 ? -12.489 -0.745 11.822 1.00 98.38 86 VAL A N 1
ATOM 704 C CA . VAL A 1 86 ? -11.281 -1.178 11.096 1.00 98.38 86 VAL A CA 1
ATOM 705 C C . VAL A 1 86 ? -10.012 -0.703 11.791 1.00 98.38 86 VAL A C 1
ATOM 707 O O . VAL A 1 86 ? -10.021 0.311 12.483 1.00 98.38 86 VAL A O 1
ATOM 710 N N . SER A 1 87 ? -8.904 -1.406 11.588 1.00 98.56 87 SER A N 1
ATOM 711 C CA . SER A 1 87 ? -7.576 -0.949 12.010 1.00 98.56 87 SER A CA 1
ATOM 712 C C . SER A 1 87 ? -6.782 -0.423 10.816 1.00 98.56 87 SER A C 1
ATOM 714 O O . SER A 1 87 ? -7.046 -0.793 9.671 1.00 98.56 87 SER A O 1
ATOM 716 N N . ILE A 1 88 ? -5.805 0.444 11.069 1.00 98.31 88 ILE A N 1
ATOM 717 C CA . ILE A 1 88 ? -4.961 1.026 10.022 1.00 98.31 88 ILE A CA 1
ATOM 718 C C . ILE A 1 88 ? -3.491 0.852 10.386 1.00 98.31 88 ILE A C 1
ATOM 720 O O . ILE A 1 88 ? -3.082 1.130 11.511 1.00 98.31 88 ILE A O 1
ATOM 724 N N . VAL A 1 89 ? -2.697 0.442 9.404 1.00 97.50 89 VAL A N 1
ATOM 725 C CA . VAL A 1 89 ? -1.239 0.389 9.478 1.00 97.50 89 VAL A CA 1
ATOM 726 C C . VAL A 1 89 ? -0.680 1.256 8.353 1.00 97.50 89 VAL A C 1
ATOM 728 O O . VAL A 1 89 ? -1.038 1.064 7.191 1.00 97.50 89 VAL A O 1
ATOM 731 N N . TYR A 1 90 ? 0.179 2.224 8.666 1.00 95.69 90 TYR A N 1
ATOM 732 C CA . TYR A 1 90 ? 0.716 3.153 7.665 1.00 95.69 90 TYR A CA 1
ATOM 733 C C . TYR A 1 90 ? 2.204 3.431 7.863 1.00 95.69 90 TYR A C 1
ATOM 735 O O . TYR A 1 90 ? 2.681 3.494 8.989 1.00 95.69 90 TYR A O 1
ATOM 743 N N . GLU A 1 91 ? 2.958 3.624 6.782 1.00 90.75 91 GLU A N 1
ATOM 744 C CA . GLU A 1 91 ? 4.392 3.907 6.878 1.00 90.75 91 GLU A CA 1
ATOM 745 C C . GLU A 1 91 ? 4.721 5.334 7.320 1.00 90.75 91 GLU A C 1
ATOM 747 O O . GLU A 1 91 ? 4.027 6.299 6.986 1.00 90.75 91 GLU A O 1
ATOM 752 N N . GLU A 1 92 ? 5.838 5.474 8.037 1.00 89.62 92 GLU A N 1
ATOM 753 C CA . GLU A 1 92 ? 6.426 6.754 8.421 1.00 89.62 92 GLU A CA 1
ATOM 754 C C . GLU A 1 92 ? 7.108 7.426 7.226 1.00 89.62 92 GLU A C 1
ATOM 756 O O . GLU A 1 92 ? 8.328 7.531 7.113 1.00 89.62 92 GLU A O 1
ATOM 761 N N . SER A 1 93 ? 6.294 7.862 6.277 1.00 86.31 93 SER A N 1
ATOM 762 C CA . SER A 1 93 ? 6.736 8.633 5.126 1.00 86.31 93 SER A CA 1
ATOM 763 C C . SER A 1 93 ? 5.626 9.565 4.654 1.00 86.31 93 SER A C 1
ATOM 765 O O . SER A 1 93 ? 4.465 9.423 5.037 1.00 86.31 93 SER A O 1
ATOM 767 N N . ASN A 1 94 ? 5.944 10.488 3.748 1.00 85.12 94 ASN A N 1
ATOM 768 C CA . ASN A 1 94 ? 4.921 11.337 3.132 1.00 85.12 94 ASN A CA 1
ATOM 769 C C . ASN A 1 94 ? 3.922 10.545 2.269 1.00 85.12 94 ASN A C 1
ATOM 771 O O . ASN A 1 94 ? 2.845 11.059 1.976 1.00 85.12 94 ASN A O 1
ATOM 775 N N . TYR A 1 95 ? 4.253 9.323 1.840 1.00 85.75 95 TYR A N 1
ATOM 776 C CA . TYR A 1 95 ? 3.290 8.426 1.199 1.00 85.75 95 TYR A CA 1
ATOM 777 C C . TYR A 1 95 ? 2.294 7.901 2.242 1.00 85.75 95 TYR A C 1
ATOM 779 O O . TYR A 1 95 ? 1.107 8.213 2.158 1.00 85.75 95 TYR A O 1
ATOM 787 N N . GLY A 1 96 ? 2.781 7.226 3.290 1.00 90.62 96 GLY A N 1
ATOM 788 C CA . GLY A 1 96 ? 1.928 6.632 4.325 1.00 90.62 96 GLY A CA 1
ATOM 789 C C . GLY A 1 96 ? 1.155 7.659 5.159 1.00 90.62 96 GLY A C 1
ATOM 790 O O . GLY A 1 96 ? -0.056 7.537 5.308 1.00 90.62 96 GLY A O 1
ATOM 791 N N . ILE A 1 97 ? 1.810 8.719 5.644 1.00 93.31 97 ILE A N 1
ATOM 792 C CA . ILE A 1 97 ? 1.197 9.736 6.520 1.00 93.31 97 ILE A CA 1
ATOM 793 C C . ILE A 1 97 ? 0.111 10.531 5.788 1.00 93.31 97 ILE A C 1
ATOM 795 O O . ILE A 1 97 ? -0.952 10.796 6.347 1.00 93.31 97 ILE A O 1
ATOM 799 N N . LYS A 1 98 ? 0.351 10.940 4.534 1.00 92.19 98 LYS A N 1
ATOM 800 C CA . LYS A 1 98 ? -0.647 11.721 3.784 1.00 92.19 98 LYS A CA 1
ATOM 801 C C . LYS A 1 98 ? -1.842 10.863 3.381 1.00 92.19 98 LYS A C 1
ATOM 803 O O . LYS A 1 98 ? -2.961 11.361 3.450 1.00 92.19 98 LYS A O 1
ATOM 808 N N . ALA A 1 99 ? -1.614 9.604 3.003 1.00 92.94 99 ALA A N 1
ATOM 809 C CA . ALA A 1 99 ? -2.695 8.660 2.746 1.00 92.94 99 ALA A CA 1
ATOM 810 C C . ALA A 1 99 ? -3.498 8.358 4.022 1.00 92.94 99 ALA A C 1
ATOM 812 O O . ALA A 1 99 ? -4.723 8.379 3.979 1.00 92.94 99 ALA A O 1
ATOM 813 N N . PHE A 1 100 ? -2.829 8.169 5.165 1.00 96.25 100 PHE A N 1
ATOM 814 C CA . PHE A 1 100 ? -3.480 7.975 6.461 1.00 96.25 100 PHE A CA 1
ATOM 815 C C . PHE A 1 100 ? -4.385 9.152 6.840 1.00 96.25 100 PHE A C 1
ATOM 817 O O . PHE A 1 100 ? -5.533 8.929 7.205 1.00 96.25 100 PHE A O 1
ATOM 824 N N . ASN A 1 101 ? -3.908 10.394 6.716 1.00 96.06 101 ASN A N 1
ATOM 825 C CA . ASN A 1 101 ? -4.717 11.571 7.051 1.00 96.06 101 ASN A CA 1
ATOM 826 C C . ASN A 1 101 ? -5.980 11.668 6.179 1.00 96.06 101 ASN A C 1
ATOM 828 O O . ASN A 1 101 ? -7.060 11.960 6.684 1.00 96.06 101 ASN A O 1
ATOM 832 N N . GLU A 1 102 ? -5.847 11.403 4.876 1.00 95.88 102 GLU A N 1
ATOM 833 C CA . GLU A 1 102 ? -6.985 11.361 3.950 1.00 95.88 102 GLU A CA 1
ATOM 834 C C . GLU A 1 102 ? -7.955 10.223 4.315 1.00 95.88 102 GLU A C 1
ATOM 836 O O . GLU A 1 102 ? -9.170 10.409 4.308 1.00 95.88 102 GLU A O 1
ATOM 841 N N . LEU A 1 103 ? -7.429 9.051 4.685 1.00 96.81 103 LEU A N 1
ATOM 842 C CA . LEU A 1 103 ? -8.225 7.896 5.095 1.00 96.81 103 LEU A CA 1
ATOM 843 C C . LEU A 1 103 ? -8.978 8.166 6.406 1.00 96.81 103 LEU A C 1
ATOM 845 O O . LEU A 1 103 ? -10.161 7.852 6.499 1.00 96.81 103 LEU A O 1
ATOM 849 N N . GLU A 1 104 ? -8.328 8.786 7.394 1.00 97.31 104 GLU A N 1
ATOM 850 C CA . GLU A 1 104 ? -8.939 9.171 8.673 1.00 97.31 104 GLU A CA 1
ATOM 851 C C . GLU A 1 104 ? -10.097 10.157 8.458 1.00 97.31 104 GLU A C 1
ATOM 853 O O . GLU A 1 104 ? -11.169 9.991 9.044 1.00 97.31 104 GLU A O 1
ATOM 858 N N . GLU A 1 105 ? -9.927 11.136 7.565 1.00 96.94 105 GLU A N 1
ATOM 859 C CA . GLU A 1 105 ? -10.988 12.077 7.204 1.00 96.94 105 GLU A CA 1
ATOM 860 C C . GLU A 1 105 ? -12.165 11.384 6.502 1.00 96.94 105 GLU A C 1
ATOM 862 O O . GLU A 1 105 ? -13.319 11.564 6.905 1.00 96.94 105 GLU A O 1
ATOM 867 N N . GLN A 1 106 ? -11.897 10.568 5.478 1.00 97.38 106 GLN A N 1
ATOM 868 C CA . GLN A 1 106 ? -12.954 9.917 4.703 1.00 97.38 106 GLN A CA 1
ATOM 869 C C . GLN A 1 106 ? -13.721 8.865 5.514 1.00 97.38 106 GLN A C 1
ATOM 871 O O . GLN A 1 106 ? -14.948 8.827 5.434 1.00 97.38 106 GLN A O 1
ATOM 876 N N . LEU A 1 107 ? -13.044 8.054 6.335 1.00 97.50 107 LEU A N 1
ATOM 877 C CA . LEU A 1 107 ? -13.708 7.081 7.212 1.00 97.50 107 LEU A CA 1
ATOM 878 C C . LEU A 1 107 ? -14.620 7.777 8.227 1.00 97.50 107 LEU A C 1
ATOM 880 O O . LEU A 1 107 ? -15.763 7.355 8.413 1.00 97.50 107 LEU A O 1
ATOM 884 N N . ARG A 1 108 ? -14.161 8.889 8.818 1.00 96.56 108 ARG A N 1
ATOM 885 C CA . ARG A 1 108 ? -14.973 9.698 9.737 1.00 96.56 108 ARG A CA 1
ATOM 886 C C . ARG A 1 108 ? -16.235 10.226 9.056 1.00 96.56 108 ARG A C 1
ATOM 888 O O . ARG A 1 108 ? -17.313 10.132 9.634 1.00 96.56 108 ARG A O 1
ATOM 895 N N . ASN A 1 109 ? -16.122 10.726 7.826 1.00 96.38 109 ASN A N 1
ATOM 896 C CA . ASN A 1 109 ? -17.267 11.226 7.056 1.00 96.38 109 ASN A CA 1
ATOM 897 C C . ASN A 1 109 ? -18.286 10.122 6.707 1.00 96.38 109 ASN A C 1
ATOM 899 O O . ASN A 1 109 ? -19.436 10.426 6.403 1.00 96.38 109 ASN A O 1
ATOM 903 N N . GLN A 1 110 ? -17.875 8.853 6.759 1.00 95.88 110 GLN A N 1
ATOM 904 C CA . GLN A 1 110 ? -18.721 7.681 6.516 1.00 95.88 110 GLN A CA 1
ATOM 905 C C . GLN A 1 110 ? -19.156 6.971 7.813 1.00 95.88 110 GLN A C 1
ATOM 907 O O . GLN A 1 110 ? -19.718 5.881 7.746 1.00 95.88 110 GLN A O 1
ATOM 912 N N . ASN A 1 111 ? -18.923 7.568 8.991 1.00 96.19 111 ASN A N 1
ATOM 913 C CA . ASN A 1 111 ? -19.204 6.973 10.307 1.00 96.19 111 ASN A CA 1
ATOM 914 C C . ASN A 1 111 ? -18.523 5.607 10.539 1.00 96.19 111 ASN A C 1
ATOM 916 O O . ASN A 1 111 ? -19.057 4.752 11.246 1.00 96.19 111 ASN A O 1
ATOM 920 N N . ILE A 1 112 ? -17.343 5.397 9.952 1.00 97.81 112 ILE A N 1
ATOM 921 C CA . ILE A 1 112 ? -16.527 4.199 10.167 1.00 97.81 112 ILE A CA 1
ATOM 922 C C . ILE A 1 112 ? -15.466 4.517 11.220 1.00 97.81 112 ILE A C 1
ATOM 924 O O . ILE A 1 112 ? -14.715 5.487 11.107 1.00 97.81 112 ILE A O 1
ATOM 928 N N . CYS A 1 113 ? -15.396 3.688 12.257 1.00 97.44 113 CYS A N 1
ATOM 929 C CA . CYS A 1 113 ? -14.513 3.895 13.395 1.00 97.44 113 CYS A CA 1
ATOM 930 C C . CYS A 1 113 ? -13.154 3.212 13.192 1.00 97.44 113 CYS A C 1
ATOM 932 O O . CYS A 1 113 ? -13.075 2.063 12.751 1.00 97.44 113 CYS A O 1
ATOM 934 N N . ILE A 1 114 ? -12.086 3.900 13.600 1.00 98.25 114 ILE A N 1
ATOM 935 C CA . ILE A 1 114 ? -10.727 3.351 13.617 1.00 98.25 114 ILE A CA 1
ATOM 936 C C . ILE A 1 114 ? -10.463 2.732 14.993 1.00 98.25 114 ILE A C 1
ATOM 938 O O . ILE A 1 114 ? -10.572 3.402 16.019 1.00 98.25 114 ILE A O 1
ATOM 942 N N . ALA A 1 115 ? -10.128 1.447 15.016 1.00 97.62 115 ALA A N 1
ATOM 943 C CA . ALA A 1 115 ? -9.897 0.669 16.226 1.00 97.62 115 ALA A CA 1
ATOM 944 C C . ALA A 1 115 ? -8.484 0.853 16.782 1.00 97.62 115 ALA A C 1
ATOM 946 O O . ALA A 1 115 ? -8.302 1.099 17.976 1.00 97.62 115 ALA A O 1
ATOM 947 N N . VAL A 1 116 ? -7.501 0.719 15.897 1.00 97.62 116 VAL A N 1
ATOM 948 C CA . VAL A 1 116 ? -6.071 0.842 16.167 1.00 97.62 116 VAL A CA 1
ATOM 949 C C . VAL A 1 116 ? -5.444 1.544 14.968 1.00 97.62 116 VAL A C 1
ATOM 951 O O . VAL A 1 116 ? -5.814 1.267 13.824 1.00 97.62 116 VAL A O 1
ATOM 954 N N . LYS A 1 117 ? -4.500 2.449 15.228 1.00 96.81 117 LYS A N 1
ATOM 955 C CA . LYS A 1 117 ? -3.666 3.066 14.198 1.00 96.81 117 LYS A CA 1
ATOM 956 C C . LYS A 1 117 ? -2.198 2.867 14.546 1.00 96.81 117 LYS A C 1
ATOM 958 O O . LYS A 1 117 ? -1.726 3.421 15.531 1.00 96.81 117 LYS A O 1
ATOM 963 N N . GLU A 1 118 ? -1.500 2.091 13.729 1.00 96.25 118 GLU A N 1
ATOM 964 C CA . GLU A 1 118 ? -0.087 1.770 13.918 1.00 96.25 118 GLU A CA 1
ATOM 965 C C . GLU A 1 118 ? 0.766 2.378 12.815 1.00 96.25 118 GL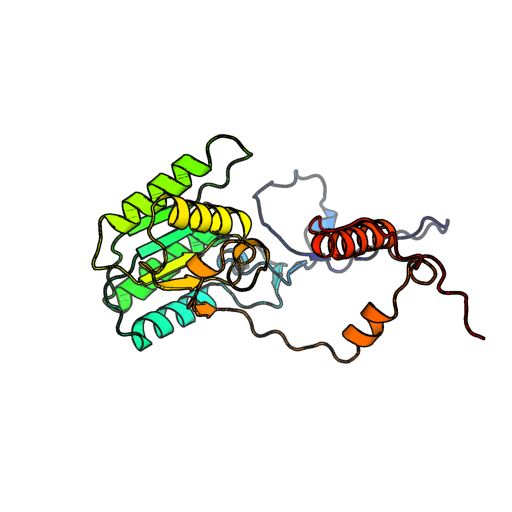U A C 1
ATOM 967 O O . GLU A 1 118 ? 0.392 2.384 11.638 1.00 96.25 118 GLU A O 1
ATOM 972 N N . LYS A 1 119 ? 1.935 2.878 13.208 1.00 93.25 119 LYS A N 1
ATOM 973 C CA . LYS A 1 119 ? 2.895 3.479 12.291 1.00 93.25 119 LYS A CA 1
ATOM 974 C C . LYS A 1 119 ? 4.050 2.506 12.039 1.00 93.25 119 LYS A C 1
ATOM 976 O O . LYS A 1 119 ? 4.708 2.082 12.981 1.00 93.25 119 LYS A O 1
ATOM 981 N N . LEU A 1 120 ? 4.329 2.201 10.773 1.00 89.06 120 LEU A N 1
ATOM 982 C CA . LEU A 1 120 ? 5.496 1.429 10.346 1.00 89.06 120 LEU A CA 1
ATOM 983 C C . LEU A 1 120 ? 6.700 2.356 10.215 1.00 89.06 120 LEU A C 1
ATOM 985 O O . LEU A 1 120 ? 6.804 3.130 9.260 1.00 89.06 120 LEU A O 1
ATOM 989 N N . THR A 1 121 ? 7.611 2.274 11.173 1.00 82.88 121 THR A N 1
ATOM 990 C CA . THR A 1 121 ? 8.902 2.955 11.103 1.00 82.88 121 THR A CA 1
ATOM 991 C C . THR A 1 121 ? 9.800 2.268 10.072 1.00 82.88 121 THR A C 1
ATOM 993 O O . THR A 1 121 ? 9.910 1.040 10.035 1.00 82.88 121 THR A O 1
ATOM 996 N N . LYS A 1 122 ? 10.439 3.065 9.209 1.00 70.44 122 LYS A N 1
ATOM 997 C CA . LYS A 1 122 ? 11.487 2.578 8.305 1.00 70.44 122 LYS A CA 1
ATOM 998 C C . LYS A 1 122 ? 12.799 2.636 9.066 1.00 70.44 122 LYS A C 1
ATOM 1000 O O . LYS A 1 122 ? 13.289 3.741 9.282 1.00 70.44 122 LYS A O 1
ATOM 1005 N N . ASP A 1 123 ? 13.358 1.501 9.480 1.00 63.47 123 ASP A N 1
ATOM 1006 C CA . ASP A 1 123 ? 14.681 1.517 10.108 1.00 63.47 123 ASP A CA 1
ATOM 1007 C C . ASP A 1 123 ? 15.681 0.531 9.494 1.00 63.47 123 ASP A C 1
ATOM 1009 O O . ASP A 1 123 ? 15.378 -0.575 9.050 1.00 63.47 123 ASP A O 1
ATOM 1013 N N . SER A 1 124 ? 16.907 1.028 9.483 1.00 55.81 124 SER A N 1
ATOM 1014 C CA . SER A 1 124 ? 18.138 0.683 8.788 1.00 55.81 124 SER A CA 1
ATOM 1015 C C . SER A 1 124 ? 18.859 -0.583 9.278 1.00 55.81 124 SER A C 1
ATOM 1017 O O . SER A 1 124 ? 20.056 -0.733 9.043 1.00 55.81 124 SER A O 1
ATOM 1019 N N . GLY A 1 125 ? 18.134 -1.532 9.884 1.00 50.44 125 GLY A N 1
ATOM 1020 C CA . GLY A 1 125 ? 18.624 -2.905 10.078 1.00 50.44 125 GLY A CA 1
ATOM 1021 C C . GLY A 1 125 ? 18.799 -3.404 11.516 1.00 50.44 125 GLY A C 1
ATOM 1022 O O . GLY A 1 125 ? 19.267 -4.526 11.680 1.00 50.44 125 GLY A O 1
ATOM 1023 N N . LEU A 1 126 ? 18.413 -2.653 12.555 1.00 45.41 126 LEU A N 1
ATOM 1024 C CA . LEU A 1 126 ? 18.535 -3.098 13.954 1.00 45.41 126 LEU A CA 1
ATOM 1025 C C . LEU A 1 126 ? 17.264 -2.739 14.749 1.00 45.41 126 LEU A C 1
ATOM 1027 O O . LEU A 1 126 ? 17.047 -1.578 15.064 1.00 45.41 126 LEU A O 1
ATOM 1031 N N . GLY A 1 127 ? 16.411 -3.726 15.061 1.00 52.94 127 GLY A N 1
ATOM 1032 C CA . GLY A 1 127 ? 15.225 -3.550 15.931 1.00 52.94 127 GLY A CA 1
ATOM 1033 C C . GLY A 1 127 ? 13.846 -3.671 15.260 1.00 52.94 127 GLY A C 1
ATOM 1034 O O . GLY A 1 127 ? 12.825 -3.379 15.880 1.00 52.94 127 GLY A O 1
ATOM 1035 N N . THR A 1 128 ? 13.782 -4.112 14.002 1.00 67.12 128 THR A N 1
ATOM 1036 C CA . THR A 1 128 ? 12.541 -4.128 13.205 1.00 67.12 128 THR A CA 1
ATOM 1037 C C . THR A 1 128 ? 11.545 -5.212 13.622 1.00 67.12 128 THR A C 1
ATOM 1039 O O . THR A 1 128 ? 10.340 -4.967 13.622 1.00 67.12 128 THR A O 1
ATOM 1042 N N . ASP A 1 129 ? 12.015 -6.393 14.030 1.00 81.25 129 ASP A N 1
ATOM 1043 C CA . ASP A 1 129 ? 11.118 -7.515 14.326 1.00 81.25 129 ASP A CA 1
ATOM 1044 C C . ASP A 1 129 ? 10.253 -7.296 15.572 1.00 81.25 129 ASP A C 1
ATOM 1046 O O . ASP A 1 129 ? 9.062 -7.612 15.532 1.00 81.25 129 ASP A O 1
ATOM 1050 N N . ASP A 1 130 ? 10.802 -6.704 16.635 1.00 87.38 130 ASP A N 1
ATOM 1051 C CA . ASP A 1 130 ? 10.043 -6.385 17.851 1.00 87.38 130 ASP A CA 1
ATOM 1052 C C . ASP A 1 130 ? 9.039 -5.252 17.624 1.00 87.38 130 ASP A C 1
ATOM 1054 O O . ASP A 1 130 ? 7.918 -5.299 18.139 1.00 87.38 130 ASP A O 1
ATOM 1058 N N . SER A 1 131 ? 9.393 -4.274 16.784 1.00 89.62 131 SER A N 1
ATOM 1059 C CA . SER A 1 131 ? 8.468 -3.230 16.331 1.00 89.62 131 SER A CA 1
ATOM 1060 C C . SER A 1 131 ? 7.267 -3.845 15.602 1.00 89.62 131 SER A C 1
ATOM 1062 O O . SER A 1 131 ? 6.119 -3.617 15.988 1.00 89.62 131 SER A O 1
ATOM 1064 N N . TYR A 1 132 ? 7.503 -4.727 14.623 1.00 92.81 132 TYR A N 1
ATOM 1065 C CA . TYR A 1 132 ? 6.417 -5.412 13.916 1.00 92.81 132 TYR A CA 1
ATOM 1066 C C . TYR A 1 132 ? 5.607 -6.334 14.834 1.00 92.81 132 TYR A C 1
ATOM 1068 O O . TYR A 1 132 ? 4.383 -6.404 14.714 1.00 92.81 132 TYR A O 1
ATOM 1076 N N . ASN A 1 133 ? 6.260 -7.011 15.783 1.00 94.38 133 ASN A N 1
ATOM 1077 C CA . ASN A 1 133 ? 5.583 -7.831 16.787 1.00 94.38 133 ASN A CA 1
ATOM 1078 C C . ASN A 1 133 ? 4.634 -6.988 17.651 1.00 94.38 133 ASN A C 1
ATOM 1080 O O . ASN A 1 133 ? 3.508 -7.422 17.894 1.00 94.38 133 ASN A O 1
ATOM 1084 N N . THR A 1 134 ? 5.071 -5.797 18.066 1.00 95.12 134 THR A N 1
ATOM 1085 C CA . THR A 1 134 ? 4.276 -4.843 18.855 1.00 95.12 134 THR A CA 1
ATOM 1086 C C . THR A 1 134 ? 3.068 -4.350 18.065 1.00 95.12 134 THR A C 1
ATOM 1088 O O . THR A 1 134 ? 1.954 -4.350 18.582 1.00 95.12 134 THR A O 1
ATOM 1091 N N . ILE A 1 135 ? 3.253 -4.018 16.782 1.00 96.00 135 ILE A N 1
ATOM 1092 C CA . ILE A 1 135 ? 2.156 -3.625 15.886 1.00 96.00 135 ILE A CA 1
ATOM 1093 C C . ILE A 1 135 ? 1.088 -4.721 15.838 1.00 96.00 135 ILE A C 1
ATOM 1095 O O . ILE A 1 135 ? -0.091 -4.451 16.058 1.00 96.00 135 ILE A O 1
ATOM 1099 N N . VAL A 1 136 ? 1.487 -5.975 15.609 1.00 97.31 136 VAL A N 1
ATOM 1100 C CA . VAL A 1 136 ? 0.543 -7.102 15.554 1.00 97.31 136 VAL A CA 1
ATOM 1101 C C . VAL A 1 136 ? -0.153 -7.318 16.901 1.00 97.31 136 VAL A C 1
ATOM 1103 O O . VAL A 1 136 ? -1.362 -7.539 16.929 1.00 97.31 136 VAL A O 1
ATOM 1106 N N . GLN A 1 137 ? 0.564 -7.201 18.021 1.00 97.38 137 GLN A N 1
ATOM 1107 C CA . GLN A 1 137 ? -0.033 -7.287 19.358 1.00 97.38 137 GLN A CA 1
ATOM 1108 C C . GLN A 1 137 ? -1.081 -6.195 19.587 1.00 97.38 137 GLN A C 1
ATOM 1110 O O . GLN A 1 137 ? -2.180 -6.498 20.052 1.00 97.38 137 GLN A O 1
ATOM 1115 N N . ASN A 1 138 ? -0.786 -4.953 19.201 1.00 97.81 138 ASN A N 1
ATOM 1116 C CA . ASN A 1 138 ? -1.717 -3.836 19.320 1.00 97.81 138 ASN A CA 1
ATOM 1117 C C . ASN A 1 138 ? -2.978 -4.070 18.485 1.00 97.81 138 ASN A C 1
ATOM 1119 O O . ASN A 1 138 ? -4.084 -3.890 18.998 1.00 97.81 138 ASN A O 1
ATOM 1123 N N . LEU A 1 139 ? -2.839 -4.556 17.247 1.00 98.12 139 LEU A N 1
ATOM 1124 C CA . LEU A 1 139 ? -3.979 -4.944 16.409 1.00 98.12 139 LEU A CA 1
ATOM 1125 C C . LEU A 1 139 ? -4.838 -6.027 17.087 1.00 98.12 139 LEU A C 1
ATOM 1127 O O . LEU A 1 139 ? -6.064 -5.909 17.132 1.00 98.12 139 LEU A O 1
ATOM 1131 N N . LEU A 1 140 ? -4.206 -7.041 17.688 1.00 97.88 140 LEU A N 1
ATOM 1132 C CA . LEU A 1 140 ? -4.891 -8.126 18.402 1.00 97.88 140 LEU A CA 1
ATOM 1133 C C . LEU A 1 140 ? -5.628 -7.657 19.670 1.00 97.88 140 LEU A C 1
ATOM 1135 O O . LEU A 1 140 ? -6.539 -8.347 20.131 1.00 97.88 140 LEU A O 1
ATOM 1139 N N . THR A 1 141 ? -5.327 -6.479 20.229 1.00 97.69 141 THR A N 1
ATOM 1140 C CA . THR A 1 141 ? -6.090 -5.954 21.382 1.00 97.69 141 THR A CA 1
ATOM 1141 C C . THR A 1 141 ? -7.557 -5.671 21.044 1.00 97.69 141 THR A C 1
ATOM 1143 O O . THR A 1 141 ? -8.410 -5.648 21.935 1.00 97.69 141 THR A O 1
ATOM 1146 N N . LYS A 1 142 ? -7.885 -5.474 19.758 1.00 96.94 142 LYS A N 1
ATOM 1147 C CA . LYS A 1 142 ? -9.238 -5.173 19.272 1.00 96.94 142 LYS A CA 1
ATOM 1148 C C . LYS A 1 142 ? -9.789 -6.324 18.431 1.00 96.94 142 LYS A C 1
ATOM 1150 O O . LYS A 1 142 ? -9.975 -6.196 17.230 1.00 96.94 142 LYS A O 1
ATOM 1155 N N . GLN A 1 143 ? -10.178 -7.411 19.094 1.00 93.25 143 GLN A N 1
ATOM 1156 C CA . GLN A 1 143 ? -10.681 -8.657 18.480 1.00 93.25 143 GLN A CA 1
ATOM 1157 C C . GLN A 1 143 ? -11.845 -8.493 17.476 1.00 93.25 143 GLN A C 1
ATOM 1159 O O . GLN A 1 143 ? -12.045 -9.338 16.608 1.00 93.25 143 GLN A O 1
ATOM 1164 N N . ARG A 1 144 ? -12.641 -7.417 17.582 1.00 94.88 144 ARG A N 1
ATOM 1165 C CA . ARG A 1 144 ? -13.738 -7.123 16.637 1.00 94.88 144 ARG A CA 1
ATOM 1166 C C . ARG A 1 144 ? -13.269 -6.437 15.348 1.00 94.88 144 ARG A C 1
ATOM 1168 O O . ARG A 1 144 ? -13.982 -6.492 14.353 1.00 94.88 144 ARG A O 1
ATOM 1175 N N . ALA A 1 145 ? -12.100 -5.798 15.354 1.00 96.75 145 ALA A N 1
ATOM 1176 C CA . ALA A 1 145 ? -11.549 -5.069 14.215 1.00 96.75 145 ALA A CA 1
ATOM 1177 C C . ALA A 1 145 ? -10.707 -6.000 13.330 1.00 96.75 145 ALA A C 1
ATOM 1179 O O . ALA A 1 145 ? -9.480 -5.916 13.303 1.00 96.75 145 ALA A O 1
ATOM 1180 N N . ARG A 1 146 ? -11.375 -6.917 12.619 1.00 97.19 146 ARG A N 1
ATOM 1181 C CA . ARG A 1 146 ? -10.698 -7.899 11.751 1.00 97.19 146 ARG A CA 1
ATOM 1182 C C . ARG A 1 146 ? -10.188 -7.297 10.440 1.00 97.19 146 ARG A C 1
ATOM 1184 O O . ARG A 1 146 ? -9.217 -7.800 9.883 1.00 97.19 146 ARG A O 1
ATOM 1191 N N . GLY A 1 147 ? -10.838 -6.244 9.949 1.00 98.00 147 GLY A N 1
ATOM 1192 C CA . GLY A 1 147 ? -10.421 -5.529 8.746 1.00 98.00 147 GLY A CA 1
ATOM 1193 C C . GLY A 1 147 ? -9.253 -4.587 9.028 1.00 98.00 147 GLY A C 1
ATOM 1194 O O . GLY A 1 147 ? -9.364 -3.726 9.904 1.00 98.00 147 GLY A O 1
ATOM 1195 N N . VAL A 1 148 ? -8.154 -4.730 8.284 1.00 98.31 148 VAL A N 1
ATOM 1196 C CA . VAL A 1 148 ? -6.949 -3.901 8.436 1.00 98.31 148 VAL A CA 1
ATOM 1197 C C . VAL A 1 148 ? -6.558 -3.277 7.100 1.00 98.31 148 VAL A C 1
ATOM 1199 O O . VAL A 1 148 ? -6.304 -3.980 6.122 1.00 98.31 148 VAL A O 1
ATOM 1202 N N . ILE A 1 149 ? -6.486 -1.948 7.059 1.00 98.25 149 ILE A N 1
ATOM 1203 C CA . ILE A 1 149 ? -6.038 -1.192 5.883 1.00 98.25 149 ILE A CA 1
ATOM 1204 C C . ILE A 1 149 ? -4.542 -0.912 6.028 1.00 98.25 149 ILE A C 1
ATOM 1206 O O . ILE A 1 149 ? -4.114 -0.377 7.051 1.00 98.25 149 ILE A O 1
ATOM 1210 N N . VAL A 1 150 ? -3.746 -1.260 5.016 1.00 97.31 150 VAL A N 1
ATOM 1211 C CA . VAL A 1 150 ? -2.281 -1.160 5.058 1.00 97.31 150 VAL A CA 1
ATOM 1212 C C . VAL A 1 150 ? -1.760 -0.260 3.937 1.00 97.31 150 VAL A C 1
ATOM 1214 O O . VAL A 1 150 ? -1.840 -0.614 2.757 1.00 97.31 150 VAL A O 1
ATOM 1217 N N . PHE A 1 151 ? -1.163 0.869 4.326 1.00 94.94 151 PHE A N 1
ATOM 1218 C CA . PHE A 1 151 ? -0.467 1.823 3.456 1.00 94.94 151 PHE A CA 1
ATOM 1219 C C . PHE A 1 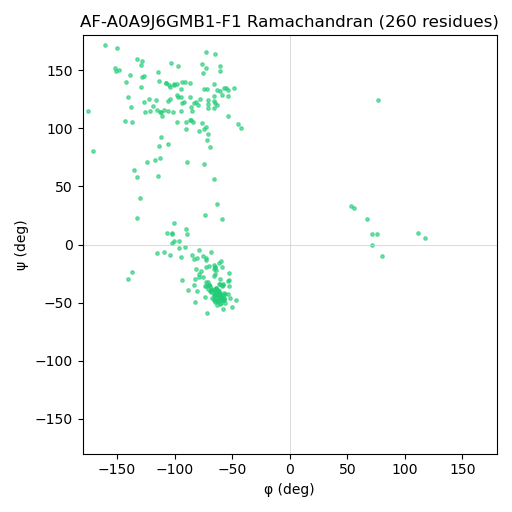151 ? 1.039 1.816 3.736 1.00 94.94 151 PHE A C 1
ATOM 1221 O O . PHE A 1 151 ? 1.528 2.546 4.595 1.00 94.94 151 PHE A O 1
ATOM 1228 N N . GLY A 1 152 ? 1.802 1.008 3.005 1.00 91.75 152 GLY A N 1
ATOM 1229 C CA . GLY A 1 152 ? 3.243 0.882 3.230 1.00 91.75 152 GLY A CA 1
ATOM 1230 C C . GLY A 1 152 ? 3.995 0.313 2.035 1.00 91.75 152 GLY A C 1
ATOM 1231 O O . GLY A 1 152 ? 3.380 -0.121 1.057 1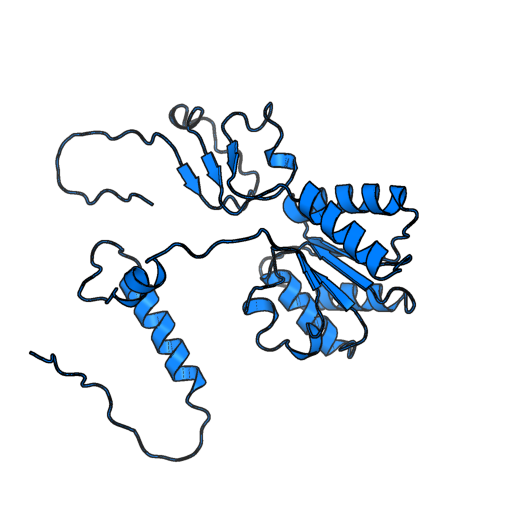.00 91.75 152 GLY A O 1
ATOM 1232 N N . SER A 1 153 ? 5.325 0.335 2.117 1.00 88.56 153 SER A N 1
ATOM 1233 C CA . SER A 1 153 ? 6.189 -0.336 1.145 1.00 88.56 153 SER A CA 1
ATOM 1234 C C . SER A 1 153 ? 6.203 -1.843 1.383 1.00 88.56 153 SER A C 1
ATOM 1236 O O . SER A 1 153 ? 6.004 -2.329 2.496 1.00 88.56 153 SER A O 1
ATOM 1238 N N . ASP A 1 154 ? 6.506 -2.576 0.321 1.00 87.75 154 ASP A N 1
ATOM 1239 C CA . ASP A 1 154 ? 6.724 -4.018 0.325 1.00 87.75 154 ASP A CA 1
ATOM 1240 C C . ASP A 1 154 ? 7.640 -4.529 1.453 1.00 87.75 154 ASP A C 1
ATOM 1242 O O . ASP A 1 154 ? 7.265 -5.466 2.153 1.00 87.75 154 ASP A O 1
ATOM 1246 N N . GLN A 1 155 ? 8.800 -3.907 1.678 1.00 86.94 155 GLN A N 1
ATOM 1247 C CA . GLN A 1 155 ? 9.759 -4.349 2.700 1.00 86.94 155 GLN A CA 1
ATOM 1248 C C . GLN A 1 155 ? 9.184 -4.327 4.123 1.00 86.94 155 GLN A C 1
ATOM 1250 O O . GLN A 1 155 ? 9.257 -5.334 4.834 1.00 86.94 155 GLN A O 1
ATOM 1255 N N . GLU A 1 156 ? 8.594 -3.207 4.549 1.00 88.25 156 GLU A N 1
ATOM 1256 C CA . GLU A 1 156 ? 8.037 -3.091 5.898 1.00 88.25 156 GLU A CA 1
ATOM 1257 C C . GLU A 1 156 ? 6.803 -3.983 6.073 1.00 88.25 156 GLU A C 1
ATOM 1259 O O . GLU A 1 156 ? 6.652 -4.632 7.110 1.00 88.25 156 GLU A O 1
ATOM 1264 N N . VAL A 1 157 ? 5.944 -4.082 5.051 1.00 92.50 157 VAL A N 1
ATOM 1265 C CA . VAL A 1 157 ? 4.750 -4.936 5.124 1.00 92.50 157 VAL A CA 1
ATOM 1266 C C . VAL A 1 157 ? 5.129 -6.418 5.173 1.00 92.50 157 VAL A C 1
ATOM 1268 O O . VAL A 1 157 ? 4.541 -7.157 5.959 1.00 92.50 157 VAL A O 1
ATOM 1271 N N . ALA A 1 158 ? 6.158 -6.861 4.444 1.00 92.19 158 ALA A N 1
ATOM 1272 C CA . ALA A 1 158 ? 6.691 -8.220 4.580 1.00 92.19 158 ALA A CA 1
ATOM 1273 C C . ALA A 1 158 ? 7.185 -8.507 6.013 1.00 92.19 158 ALA A C 1
ATOM 1275 O O . ALA A 1 158 ? 7.028 -9.614 6.531 1.00 92.19 158 ALA A O 1
ATOM 1276 N N . GLY A 1 159 ? 7.754 -7.506 6.693 1.00 91.88 159 GLY A N 1
ATOM 1277 C CA . GLY A 1 159 ? 8.078 -7.573 8.120 1.00 91.88 159 GLY A CA 1
ATOM 1278 C C . GLY A 1 159 ? 6.852 -7.804 9.009 1.00 91.88 159 GLY A C 1
ATOM 1279 O O . GLY A 1 159 ? 6.865 -8.700 9.856 1.00 91.88 159 GLY A O 1
ATOM 1280 N N . VAL A 1 160 ? 5.762 -7.070 8.763 1.00 94.38 160 VAL A N 1
ATOM 1281 C CA . VAL A 1 160 ? 4.481 -7.254 9.469 1.00 94.38 160 VAL A CA 1
ATOM 1282 C C . VAL A 1 160 ? 3.904 -8.646 9.230 1.00 94.38 160 VAL A C 1
ATOM 1284 O O . VAL A 1 160 ? 3.487 -9.294 10.185 1.00 94.38 160 VAL A O 1
ATOM 1287 N N . MET A 1 161 ? 3.923 -9.154 7.995 1.00 95.56 161 MET A N 1
ATOM 1288 C CA . MET A 1 161 ? 3.397 -10.494 7.696 1.00 95.56 161 MET A CA 1
ATOM 1289 C C . MET A 1 161 ? 4.199 -11.592 8.409 1.00 95.56 161 MET A C 1
ATOM 1291 O O . MET A 1 161 ? 3.619 -12.523 8.973 1.00 95.56 161 MET A O 1
ATOM 1295 N N . ARG A 1 162 ? 5.527 -11.445 8.505 1.00 94.69 162 ARG A N 1
ATOM 1296 C CA . ARG A 1 162 ? 6.357 -12.331 9.338 1.00 94.69 162 ARG A CA 1
ATOM 1297 C C . ARG A 1 162 ? 5.993 -12.231 10.821 1.00 94.69 162 ARG A C 1
ATOM 1299 O O . ARG A 1 162 ? 5.917 -13.260 11.492 1.00 94.69 162 ARG A O 1
ATOM 1306 N N . ALA A 1 163 ? 5.703 -11.036 11.335 1.00 95.25 163 ALA A N 1
ATOM 1307 C CA . ALA A 1 163 ? 5.227 -10.862 12.707 1.00 95.25 163 ALA A CA 1
ATOM 1308 C C . ALA A 1 163 ? 3.851 -11.509 12.944 1.00 95.25 163 ALA A C 1
ATOM 1310 O O . ALA A 1 163 ? 3.658 -12.163 13.965 1.00 95.25 163 ALA A O 1
ATOM 1311 N N . VAL A 1 164 ? 2.920 -11.422 11.987 1.00 97.19 164 VAL A N 1
ATOM 1312 C CA . VAL A 1 164 ? 1.613 -12.108 12.046 1.00 97.19 164 VAL A CA 1
ATOM 1313 C C . VAL A 1 164 ? 1.800 -13.614 12.210 1.00 97.19 164 VAL A C 1
ATOM 1315 O O . VAL A 1 164 ? 1.113 -14.233 13.026 1.00 97.19 164 VAL A O 1
ATOM 1318 N N . ARG A 1 165 ? 2.765 -14.205 11.493 1.00 96.44 165 ARG A N 1
ATOM 1319 C CA . ARG A 1 165 ? 3.137 -15.613 11.679 1.00 96.44 165 ARG A CA 1
ATOM 1320 C C . ARG A 1 165 ? 3.686 -15.876 13.078 1.00 96.44 165 ARG A C 1
ATOM 1322 O O . ARG A 1 165 ? 3.190 -16.776 13.744 1.00 96.44 165 ARG A O 1
ATOM 1329 N N . ARG A 1 166 ? 4.678 -15.099 13.530 1.00 96.00 166 ARG A N 1
ATOM 1330 C CA . ARG A 1 166 ? 5.305 -15.271 14.858 1.00 96.00 166 ARG A CA 1
ATOM 1331 C C . ARG A 1 166 ? 4.297 -15.178 16.005 1.00 96.00 166 ARG A C 1
ATOM 1333 O O . ARG A 1 166 ? 4.439 -15.891 16.989 1.00 96.00 166 ARG A O 1
ATOM 1340 N N . GLN A 1 167 ? 3.278 -14.333 15.857 1.00 96.50 167 GLN A N 1
ATOM 1341 C CA . GLN A 1 167 ? 2.218 -14.133 16.848 1.00 96.50 167 GLN A CA 1
ATOM 1342 C C . GLN A 1 167 ? 1.023 -15.086 16.671 1.00 96.50 167 GLN A C 1
ATOM 1344 O O . GLN A 1 167 ? -0.008 -14.888 17.309 1.00 96.50 167 GLN A O 1
ATOM 1349 N N . ASN A 1 168 ? 1.122 -16.101 15.801 1.00 96.94 168 ASN A N 1
ATOM 1350 C CA . ASN A 1 168 ? 0.049 -17.060 15.511 1.00 96.94 168 ASN A CA 1
ATOM 1351 C C . ASN A 1 168 ? -1.290 -16.404 15.107 1.00 96.94 168 ASN A C 1
ATOM 1353 O O . ASN A 1 168 ? -2.363 -16.931 15.388 1.00 96.94 168 ASN A O 1
ATOM 1357 N N . ALA A 1 169 ? -1.238 -15.262 14.416 1.00 97.19 169 ALA A N 1
ATOM 1358 C CA . ALA A 1 169 ? -2.409 -14.486 13.993 1.00 97.19 169 ALA A CA 1
ATOM 1359 C C . ALA A 1 169 ? -2.789 -14.714 12.515 1.00 97.19 169 ALA A C 1
ATOM 1361 O O . ALA A 1 169 ? -3.497 -13.912 11.904 1.00 97.19 169 ALA A O 1
ATOM 1362 N N . THR A 1 170 ? -2.302 -15.802 11.915 1.00 97.25 170 THR A N 1
ATOM 1363 C CA . THR A 1 170 ? -2.585 -16.149 10.512 1.00 97.25 170 THR A CA 1
ATOM 1364 C C . THR A 1 170 ? -4.084 -16.408 10.327 1.00 97.25 170 THR A C 1
ATOM 1366 O O . THR A 1 170 ? -4.697 -17.086 11.147 1.00 97.25 170 THR A O 1
ATOM 1369 N N . GLY A 1 171 ? -4.694 -15.827 9.289 1.00 96.19 171 GLY A N 1
ATOM 1370 C CA . GLY A 1 171 ? -6.142 -15.909 9.042 1.00 96.19 171 GLY A CA 1
ATOM 1371 C C . GLY A 1 171 ? -7.020 -15.102 10.013 1.00 96.19 171 GLY A C 1
ATOM 1372 O O . GLY A 1 171 ? -8.247 -15.088 9.885 1.00 96.19 171 GLY A O 1
ATOM 1373 N N . HIS A 1 172 ? -6.429 -14.407 10.992 1.00 97.00 172 HIS A N 1
ATOM 1374 C CA . HIS A 1 172 ? -7.194 -13.581 11.924 1.00 97.00 172 HIS A CA 1
ATOM 1375 C C . HIS A 1 172 ? -7.691 -12.289 11.260 1.00 97.00 172 HIS A C 1
ATOM 1377 O O . HIS A 1 172 ? -8.869 -11.943 11.404 1.00 97.00 172 HIS A O 1
ATOM 1383 N N . PHE A 1 173 ? -6.815 -11.619 10.509 1.00 97.81 173 PHE A N 1
ATOM 1384 C CA . PHE A 1 173 ? -7.083 -10.345 9.843 1.00 97.81 173 PHE A CA 1
ATOM 1385 C C . PHE A 1 173 ? -7.471 -10.523 8.372 1.00 97.81 173 PHE A C 1
ATOM 1387 O O . PHE A 1 173 ? -7.061 -11.480 7.719 1.00 97.81 173 PHE A O 1
ATOM 1394 N N . THR A 1 174 ? -8.225 -9.561 7.844 1.00 96.94 174 THR A N 1
ATOM 1395 C CA . THR A 1 174 ? -8.485 -9.402 6.409 1.00 96.94 174 THR A CA 1
ATOM 1396 C C . THR A 1 174 ? -7.891 -8.077 5.953 1.00 96.94 174 THR A C 1
ATOM 1398 O O . THR A 1 174 ? -8.206 -7.025 6.514 1.00 96.94 174 THR A O 1
ATOM 1401 N N . TRP A 1 175 ? -7.028 -8.126 4.943 1.00 97.50 175 TRP A N 1
ATOM 1402 C CA . TRP A 1 175 ? -6.208 -6.986 4.543 1.00 97.50 175 TRP A CA 1
ATOM 1403 C C . TRP A 1 175 ? -6.807 -6.228 3.358 1.00 97.50 175 TRP A C 1
ATOM 1405 O O . TRP A 1 175 ? -7.227 -6.835 2.371 1.00 97.50 175 TRP A O 1
ATOM 1415 N N . ILE A 1 176 ? -6.769 -4.897 3.424 1.00 97.88 176 ILE A N 1
ATOM 1416 C CA . ILE A 1 176 ? -6.913 -4.012 2.262 1.00 97.88 176 ILE A CA 1
ATOM 1417 C C . ILE A 1 176 ? -5.567 -3.323 2.042 1.00 97.88 176 ILE A C 1
ATOM 1419 O O . ILE A 1 176 ? -5.111 -2.552 2.887 1.00 97.88 176 ILE A O 1
ATOM 1423 N N . GLY A 1 177 ? -4.910 -3.624 0.926 1.00 96.06 177 GLY A N 1
ATOM 1424 C CA . GLY A 1 177 ? -3.540 -3.205 0.652 1.00 96.06 177 GLY A CA 1
ATOM 1425 C C . GLY A 1 177 ? -3.407 -2.114 -0.401 1.00 96.06 177 GLY A C 1
ATOM 1426 O O . GLY A 1 177 ? -4.052 -2.163 -1.452 1.00 96.06 177 GLY A O 1
ATOM 1427 N N . SER A 1 178 ? -2.516 -1.153 -0.145 1.00 94.75 178 SER A N 1
ATOM 1428 C CA . SER A 1 178 ? -2.102 -0.155 -1.129 1.00 94.75 178 SER A CA 1
ATOM 1429 C C . SER A 1 178 ? -1.190 -0.742 -2.212 1.00 94.75 178 SER A C 1
ATOM 1431 O O . SER A 1 178 ? -0.644 -1.845 -2.103 1.00 94.75 178 SER A O 1
ATOM 1433 N N . ASP A 1 179 ? -1.015 0.009 -3.290 1.00 91.00 179 ASP A N 1
ATOM 1434 C CA . ASP A 1 179 ? -0.156 -0.293 -4.442 1.00 91.00 179 ASP A CA 1
ATOM 1435 C C . ASP A 1 179 ? 1.336 -0.415 -4.084 1.00 91.00 179 ASP A C 1
ATOM 1437 O O . ASP A 1 179 ? 2.112 -0.996 -4.847 1.00 91.00 179 ASP A O 1
ATOM 1441 N N . GLY A 1 180 ? 1.727 0.077 -2.905 1.00 87.31 180 GLY A N 1
ATOM 1442 C CA . GLY A 1 180 ? 3.084 -0.027 -2.376 1.00 87.31 180 GLY A CA 1
ATOM 1443 C C . GLY A 1 180 ? 3.546 -1.458 -2.077 1.00 87.31 180 GLY A C 1
ATOM 1444 O O . GLY A 1 180 ? 4.746 -1.718 -2.147 1.00 87.31 180 GLY A O 1
ATOM 1445 N N . TRP A 1 181 ? 2.624 -2.393 -1.808 1.00 88.56 181 TRP A N 1
ATOM 1446 C CA . TRP A 1 181 ? 2.971 -3.755 -1.368 1.00 88.56 181 TRP A CA 1
ATOM 1447 C C . TRP A 1 181 ? 2.109 -4.874 -1.969 1.00 88.56 181 TRP A C 1
ATOM 1449 O O . TRP A 1 181 ? 2.581 -5.990 -2.165 1.00 88.56 181 TRP A O 1
ATOM 1459 N N . SER A 1 182 ? 0.849 -4.589 -2.292 1.00 80.00 182 SER A N 1
ATOM 1460 C CA . SER A 1 182 ? -0.199 -5.610 -2.446 1.00 80.00 182 SER A CA 1
ATOM 1461 C C . SER A 1 182 ? -0.138 -6.506 -3.696 1.00 80.00 182 SER A C 1
ATOM 1463 O O . SER A 1 182 ? -0.839 -7.510 -3.744 1.00 80.00 182 SER A O 1
ATOM 1465 N N . ALA A 1 183 ? 0.698 -6.196 -4.694 1.00 76.00 183 ALA A N 1
ATOM 1466 C CA . ALA A 1 183 ? 1.051 -7.139 -5.775 1.00 76.00 183 ALA A CA 1
ATOM 1467 C C . ALA A 1 183 ? 2.566 -7.230 -5.969 1.00 76.00 183 ALA A C 1
ATOM 1469 O O . ALA A 1 183 ? 3.078 -7.232 -7.091 1.00 76.00 183 ALA A O 1
ATOM 1470 N N . ARG A 1 184 ? 3.305 -7.228 -4.859 1.00 78.81 184 ARG A N 1
ATOM 1471 C CA . ARG A 1 184 ? 4.749 -7.438 -4.860 1.00 78.81 184 ARG A CA 1
ATOM 1472 C C . ARG A 1 184 ? 5.041 -8.834 -4.341 1.00 78.81 184 ARG A C 1
ATOM 1474 O O . ARG A 1 184 ? 4.675 -9.155 -3.214 1.00 78.81 184 ARG A O 1
ATOM 1481 N N . ALA A 1 185 ? 5.756 -9.609 -5.154 1.00 78.75 185 ALA A N 1
ATOM 1482 C CA . ALA A 1 185 ? 6.206 -10.950 -4.798 1.00 78.75 185 ALA A CA 1
ATOM 1483 C C . ALA A 1 185 ? 6.962 -10.956 -3.460 1.00 78.75 185 ALA A C 1
ATOM 1485 O O . ALA A 1 185 ? 6.727 -11.823 -2.634 1.00 78.75 185 ALA A O 1
ATOM 1486 N N . LEU A 1 186 ? 7.733 -9.896 -3.179 1.00 81.19 186 LEU A N 1
ATOM 1487 C CA . LEU A 1 186 ? 8.462 -9.708 -1.920 1.00 81.19 186 LEU A CA 1
ATOM 1488 C C . LEU A 1 186 ? 7.594 -9.833 -0.654 1.00 81.19 186 LEU A C 1
ATOM 1490 O O . LEU A 1 186 ? 8.104 -10.210 0.397 1.00 81.19 186 LEU A O 1
ATOM 1494 N N . VAL A 1 187 ? 6.305 -9.483 -0.721 1.00 82.81 187 VAL A N 1
ATOM 1495 C CA . VAL A 1 187 ? 5.413 -9.607 0.440 1.00 82.81 187 VAL A CA 1
ATOM 1496 C C . VAL A 1 187 ? 4.763 -10.981 0.495 1.00 82.81 187 VAL A C 1
ATOM 1498 O O . VAL A 1 187 ? 4.615 -11.523 1.588 1.00 82.81 187 VAL A O 1
ATOM 1501 N N . SER A 1 188 ? 4.378 -11.539 -0.653 1.00 88.06 188 SER A N 1
ATOM 1502 C CA . SER A 1 188 ? 3.665 -12.815 -0.723 1.00 88.06 188 SER A CA 1
ATOM 1503 C C . SER A 1 188 ? 4.574 -14.034 -0.599 1.00 88.06 188 SER A C 1
ATOM 1505 O O . SER A 1 188 ? 4.185 -14.982 0.071 1.00 88.06 188 SER A O 1
ATOM 1507 N N . GLU A 1 189 ? 5.756 -14.019 -1.218 1.00 88.31 189 GLU A N 1
ATOM 1508 C CA . GLU A 1 189 ? 6.687 -15.151 -1.232 1.00 88.31 189 GLU A CA 1
ATOM 1509 C C . GLU A 1 189 ? 7.160 -15.467 0.187 1.00 88.31 189 GLU A C 1
ATOM 1511 O O . GLU A 1 189 ? 7.721 -14.626 0.897 1.00 88.31 189 GLU A O 1
ATOM 1516 N N . GLY A 1 190 ? 6.874 -16.689 0.626 1.00 90.06 190 GLY A N 1
ATOM 1517 C CA . GLY A 1 190 ? 7.141 -17.140 1.983 1.00 90.06 190 GLY A CA 1
ATOM 1518 C C . GLY A 1 190 ? 6.225 -16.526 3.044 1.00 90.06 190 GLY A C 1
ATOM 1519 O O . GLY A 1 190 ? 6.507 -16.716 4.228 1.00 90.06 190 GLY A O 1
ATOM 1520 N N . ASN A 1 191 ? 5.161 -15.796 2.673 1.00 92.94 191 ASN A N 1
ATOM 1521 C CA . ASN A 1 191 ? 4.080 -15.338 3.561 1.00 92.94 191 ASN A CA 1
ATOM 1522 C C . ASN A 1 191 ? 2.670 -15.577 3.008 1.00 92.94 191 ASN A C 1
ATOM 1524 O O . ASN A 1 191 ? 1.719 -14.922 3.438 1.00 92.94 191 ASN A O 1
ATOM 1528 N N . GLU A 1 192 ? 2.517 -16.534 2.099 1.00 95.19 192 GLU A N 1
ATOM 1529 C CA . GLU A 1 192 ? 1.276 -16.843 1.393 1.00 95.19 192 GLU A CA 1
ATOM 1530 C C . GLU A 1 192 ? 0.093 -17.042 2.354 1.00 95.19 192 GLU A C 1
ATOM 1532 O O . GLU A 1 192 ? -0.930 -16.385 2.152 1.00 95.19 192 GLU A O 1
ATOM 1537 N N . PRO A 1 193 ? 0.217 -17.811 3.461 1.00 96.44 193 PRO A N 1
ATOM 1538 C CA . PRO A 1 193 ? -0.896 -17.989 4.395 1.00 96.44 193 PRO A CA 1
ATOM 1539 C C . PRO A 1 193 ? -1.297 -16.700 5.127 1.00 96.44 193 PRO A C 1
ATOM 1541 O O . PRO A 1 193 ? -2.431 -16.560 5.575 1.00 96.44 193 PRO A O 1
ATOM 1544 N N . GLN A 1 194 ? -0.367 -15.757 5.310 1.00 95.94 194 GLN A N 1
ATOM 1545 C CA . GLN A 1 194 ? -0.627 -14.509 6.035 1.00 95.94 194 GLN A CA 1
ATOM 1546 C C . GLN A 1 194 ? -1.295 -13.460 5.147 1.00 95.94 194 GLN A C 1
ATOM 1548 O O . GLN A 1 194 ? -2.060 -12.647 5.664 1.00 95.94 194 GLN A O 1
ATOM 1553 N N . VAL A 1 195 ? -1.030 -13.484 3.838 1.00 94.81 195 VAL A N 1
ATOM 1554 C CA . VAL A 1 195 ? -1.613 -12.548 2.862 1.00 94.81 195 VAL A CA 1
ATOM 1555 C C . VAL A 1 195 ? -2.841 -13.107 2.141 1.00 94.81 195 VAL A C 1
ATOM 1557 O O . VAL A 1 195 ? -3.450 -12.396 1.338 1.00 94.81 195 VAL A O 1
ATOM 1560 N N . GLU A 1 196 ? -3.218 -14.357 2.404 1.00 94.44 196 GLU A N 1
ATOM 1561 C CA . GLU A 1 196 ? -4.373 -14.999 1.782 1.00 94.44 196 GLU A CA 1
ATOM 1562 C C . GLU A 1 196 ? -5.652 -14.158 1.956 1.00 94.44 196 GLU A C 1
ATOM 1564 O O . GLU A 1 196 ? -5.951 -13.643 3.034 1.00 94.44 196 GLU A O 1
ATOM 1569 N N . GLY A 1 197 ? -6.399 -13.978 0.862 1.00 92.94 197 GLY A N 1
ATOM 1570 C CA . GLY A 1 197 ? -7.635 -13.188 0.855 1.00 92.94 197 GLY A CA 1
ATOM 1571 C C . GLY A 1 197 ? -7.447 -11.664 0.883 1.00 92.94 197 GLY A C 1
ATOM 1572 O O . GLY A 1 197 ? -8.433 -10.942 1.031 1.00 92.94 197 GLY A O 1
ATOM 1573 N N . THR A 1 198 ? -6.219 -11.153 0.733 1.00 95.44 198 THR A N 1
ATOM 1574 C CA . THR A 1 198 ? -5.954 -9.705 0.643 1.00 95.44 198 THR A CA 1
ATOM 1575 C C . THR A 1 198 ? -6.667 -9.073 -0.553 1.00 95.44 198 THR A C 1
ATOM 1577 O O . THR A 1 198 ? -6.542 -9.537 -1.687 1.00 95.44 198 THR A O 1
ATOM 1580 N N . LEU A 1 199 ? -7.342 -7.947 -0.316 1.00 95.69 199 LEU A N 1
ATOM 1581 C CA . LEU A 1 199 ? -7.871 -7.083 -1.368 1.00 95.69 199 LEU A CA 1
ATOM 1582 C C . LEU A 1 199 ? -6.860 -5.979 -1.684 1.00 95.69 199 LEU A C 1
ATOM 1584 O O . LEU A 1 199 ? -6.488 -5.195 -0.812 1.00 95.69 199 LEU A O 1
ATOM 1588 N N . SER A 1 200 ? -6.414 -5.901 -2.935 1.00 92.19 200 SER A N 1
ATOM 1589 C CA . SER A 1 200 ? -5.425 -4.922 -3.390 1.00 92.19 200 SER A CA 1
ATOM 1590 C C . SER A 1 200 ? -6.070 -3.805 -4.210 1.00 92.19 200 SER A C 1
ATOM 1592 O O . SER A 1 200 ? -6.910 -4.053 -5.074 1.00 92.19 200 SER A O 1
ATOM 1594 N N . VAL A 1 201 ? -5.663 -2.555 -3.968 1.00 93.06 201 VAL A N 1
ATOM 1595 C CA . VAL A 1 201 ? -6.087 -1.407 -4.785 1.00 93.06 201 VAL A CA 1
ATOM 1596 C C . VAL A 1 201 ? -4.901 -0.883 -5.576 1.00 93.06 201 VAL A C 1
ATOM 1598 O O . VAL A 1 201 ? -3.978 -0.289 -5.013 1.00 93.06 201 VAL A O 1
ATOM 1601 N N . GLN A 1 202 ? -4.940 -1.075 -6.894 1.00 90.00 202 GLN A N 1
ATOM 1602 C CA . GLN A 1 202 ? -3.833 -0.734 -7.786 1.00 90.00 202 GLN A CA 1
ATOM 1603 C C . GLN A 1 202 ? -4.274 0.162 -8.940 1.00 90.00 202 GLN A C 1
ATOM 1605 O O . GLN A 1 202 ? -5.378 -0.006 -9.468 1.00 90.00 202 GLN A O 1
ATOM 1610 N N . PRO A 1 203 ? -3.410 1.092 -9.386 1.00 87.06 203 PRO A N 1
ATOM 1611 C CA . PRO A 1 203 ? -3.608 1.761 -10.658 1.00 87.06 203 PRO A CA 1
ATOM 1612 C C . PRO A 1 203 ? -3.728 0.734 -11.785 1.00 87.06 203 PRO A C 1
ATOM 1614 O O . PRO A 1 203 ? -2.928 -0.196 -11.890 1.00 87.06 203 PRO A O 1
ATOM 1617 N N . ARG A 1 204 ? -4.712 0.924 -12.664 1.00 87.38 204 ARG A N 1
ATOM 1618 C CA . ARG A 1 204 ? -4.873 0.069 -13.839 1.00 87.38 204 ARG A CA 1
ATOM 1619 C C . ARG A 1 204 ? -3.679 0.256 -14.776 1.00 87.38 204 ARG A C 1
ATOM 1621 O O . ARG A 1 204 ? -3.488 1.338 -15.325 1.00 87.38 204 ARG A O 1
ATOM 1628 N N . ALA A 1 205 ? -2.915 -0.810 -14.989 1.00 85.62 205 ALA A N 1
ATOM 1629 C CA . ALA A 1 205 ? -1.862 -0.864 -15.994 1.00 85.62 205 ALA A CA 1
ATOM 1630 C C . ALA A 1 205 ? -2.359 -1.614 -17.236 1.00 85.62 205 ALA A C 1
ATOM 1632 O O . ALA A 1 205 ? -3.033 -2.639 -17.130 1.00 85.62 205 ALA A O 1
ATOM 1633 N N . HIS A 1 206 ? -2.020 -1.103 -18.417 1.00 88.25 206 HIS A N 1
ATOM 1634 C CA . HIS A 1 206 ? -2.289 -1.778 -19.682 1.00 88.25 206 HIS A CA 1
ATOM 1635 C C . HIS A 1 206 ? -1.000 -2.400 -20.223 1.00 88.25 206 HIS A C 1
ATOM 1637 O O . HIS A 1 206 ? 0.031 -1.721 -20.220 1.00 88.25 206 HIS A O 1
ATOM 1643 N N . PRO A 1 207 ? -1.039 -3.654 -20.713 1.00 89.38 207 PRO A N 1
ATOM 1644 C CA . PRO A 1 207 ? 0.094 -4.238 -21.412 1.00 89.38 207 PRO A CA 1
ATOM 1645 C C . PRO A 1 207 ? 0.491 -3.371 -22.605 1.00 89.38 207 PRO A C 1
ATOM 1647 O O . PRO A 1 207 ? -0.358 -2.937 -23.388 1.00 89.38 207 PRO A O 1
ATOM 1650 N N . VAL A 1 208 ? 1.790 -3.127 -22.754 1.00 93.50 208 VAL A N 1
ATOM 1651 C CA . VAL A 1 208 ? 2.319 -2.409 -23.913 1.00 93.50 208 VAL A CA 1
ATOM 1652 C C . VAL A 1 208 ? 2.524 -3.418 -25.035 1.00 93.50 208 VAL A C 1
ATOM 1654 O O . VAL A 1 208 ? 3.345 -4.329 -24.923 1.00 93.50 208 VAL A O 1
ATOM 1657 N N . ALA A 1 209 ? 1.766 -3.269 -26.123 1.00 96.31 209 ALA A N 1
ATOM 1658 C CA . ALA A 1 209 ? 1.839 -4.175 -27.263 1.00 96.31 209 ALA A CA 1
ATOM 1659 C C . ALA A 1 209 ? 3.282 -4.302 -27.782 1.00 96.31 209 ALA A C 1
ATOM 1661 O O . ALA A 1 209 ? 3.959 -3.308 -28.037 1.00 96.31 209 ALA A O 1
ATOM 1662 N N . GLY A 1 210 ? 3.759 -5.541 -27.915 1.00 95.81 210 GLY A N 1
ATOM 1663 C CA . GLY A 1 210 ? 5.112 -5.843 -28.384 1.00 95.81 210 GLY A CA 1
ATOM 1664 C C . GLY A 1 210 ? 6.221 -5.711 -27.334 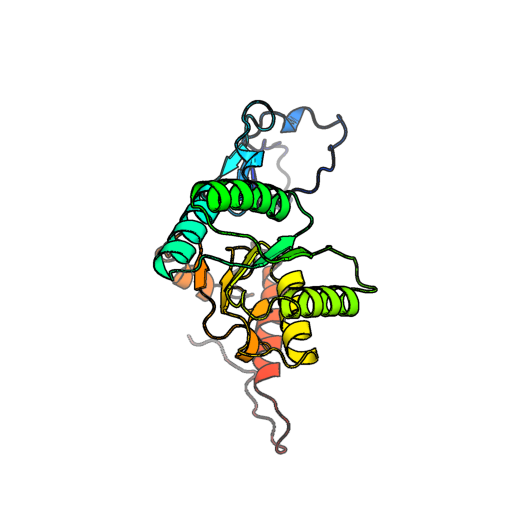1.00 95.81 210 GLY A C 1
ATOM 1665 O O . GLY A 1 210 ? 7.319 -6.195 -27.601 1.00 95.81 210 GLY A O 1
ATOM 1666 N N . PHE A 1 211 ? 5.959 -5.149 -26.146 1.00 95.56 211 PHE A N 1
ATOM 1667 C CA . PHE A 1 211 ? 6.979 -5.013 -25.100 1.00 95.56 211 PHE A CA 1
ATOM 1668 C C . PHE A 1 211 ? 7.509 -6.369 -24.634 1.00 95.56 211 PHE A C 1
ATOM 1670 O O . PHE A 1 211 ? 8.719 -6.552 -24.587 1.00 95.56 211 PHE A O 1
ATOM 1677 N N . ASP A 1 212 ? 6.631 -7.345 -24.390 1.00 93.19 212 ASP A N 1
ATOM 1678 C CA . ASP A 1 212 ? 7.053 -8.684 -23.957 1.00 93.19 212 ASP A CA 1
ATOM 1679 C C . ASP A 1 212 ? 7.895 -9.391 -25.020 1.00 93.19 212 ASP A C 1
ATOM 1681 O O . ASP A 1 212 ? 8.899 -10.025 -24.704 1.00 93.19 212 ASP A O 1
ATOM 1685 N N . ARG A 1 213 ? 7.513 -9.251 -26.297 1.00 96.31 213 ARG A N 1
ATOM 1686 C CA . ARG A 1 213 ? 8.277 -9.804 -27.424 1.00 96.31 213 ARG A CA 1
ATOM 1687 C C . ARG A 1 213 ? 9.659 -9.163 -27.500 1.00 96.31 213 ARG A C 1
ATOM 1689 O O . ARG A 1 213 ? 10.646 -9.877 -27.623 1.00 96.31 213 ARG A O 1
ATOM 1696 N N . TYR A 1 214 ? 9.716 -7.834 -27.413 1.00 95.88 214 TYR A N 1
ATOM 1697 C CA . TYR A 1 214 ? 10.969 -7.089 -27.389 1.00 95.88 214 TYR A CA 1
ATOM 1698 C C . TYR A 1 214 ? 11.844 -7.537 -26.213 1.00 95.88 214 TYR A C 1
ATOM 1700 O O . TYR A 1 214 ? 12.960 -7.994 -26.431 1.00 95.88 214 TYR A O 1
ATOM 1708 N N . PHE A 1 215 ? 11.322 -7.487 -24.987 1.00 93.81 215 PHE A N 1
ATOM 1709 C CA . PHE A 1 215 ? 12.080 -7.784 -23.775 1.00 93.81 215 PHE A CA 1
ATOM 1710 C C . PHE A 1 215 ? 12.602 -9.227 -23.744 1.00 93.81 215 PHE A C 1
ATOM 1712 O O . PHE A 1 215 ? 13.762 -9.438 -23.408 1.00 93.81 215 PHE A O 1
ATOM 1719 N N . ARG A 1 216 ? 11.798 -10.215 -24.168 1.00 92.50 216 ARG A N 1
ATOM 1720 C CA . ARG A 1 216 ? 12.211 -11.632 -24.234 1.00 92.50 216 ARG A CA 1
ATOM 1721 C C . ARG A 1 216 ? 13.197 -11.942 -25.362 1.00 92.50 216 ARG A C 1
ATOM 1723 O O . ARG A 1 216 ? 13.845 -12.978 -25.312 1.00 92.50 216 ARG A O 1
ATOM 1730 N N . SER A 1 217 ? 13.297 -11.083 -26.377 1.00 95.12 217 SER A N 1
ATOM 1731 C CA . SER A 1 217 ? 14.278 -11.244 -27.461 1.00 95.12 217 SER A CA 1
ATOM 1732 C C . SER A 1 217 ? 15.684 -10.758 -27.087 1.00 95.12 217 SER A C 1
ATOM 1734 O O . SER A 1 217 ? 16.640 -11.015 -27.821 1.00 95.12 217 SER A O 1
ATOM 1736 N N . LEU A 1 218 ? 15.821 -10.049 -25.959 1.00 94.81 218 LEU A N 1
ATOM 1737 C CA . LEU A 1 218 ? 17.099 -9.523 -25.491 1.00 94.81 218 LEU A CA 1
ATOM 1738 C C . LEU A 1 218 ? 17.971 -10.644 -24.918 1.00 94.81 218 LEU A C 1
ATOM 1740 O O . LEU A 1 218 ? 17.521 -11.442 -24.101 1.00 94.81 218 LEU A O 1
ATOM 1744 N N . THR A 1 219 ? 19.237 -10.649 -25.313 1.00 92.62 219 THR A N 1
ATOM 1745 C CA . THR A 1 219 ? 20.290 -11.547 -24.831 1.00 92.62 219 THR A CA 1
ATOM 1746 C C . THR A 1 219 ? 21.540 -10.727 -24.496 1.00 92.62 219 THR A C 1
ATOM 1748 O O . THR A 1 219 ? 21.681 -9.598 -24.986 1.00 92.62 219 THR A O 1
ATOM 1751 N N . PRO A 1 220 ? 22.462 -11.249 -23.666 1.00 93.12 220 PRO A N 1
ATOM 1752 C CA . PRO A 1 220 ? 23.742 -10.586 -23.405 1.00 93.12 220 PRO A CA 1
ATOM 1753 C C . PRO A 1 220 ? 24.519 -10.253 -24.690 1.00 93.12 220 PRO A C 1
ATOM 1755 O O . PRO A 1 220 ? 25.173 -9.212 -24.757 1.00 93.12 220 PRO A O 1
ATOM 1758 N N . ASP A 1 221 ? 24.368 -11.083 -25.726 1.00 92.94 221 ASP A N 1
ATOM 1759 C CA . ASP A 1 221 ? 25.036 -10.934 -27.021 1.00 92.94 221 ASP A CA 1
ATOM 1760 C C . ASP A 1 221 ? 24.423 -9.851 -27.916 1.00 92.94 221 ASP A C 1
ATOM 1762 O O . ASP A 1 221 ? 25.098 -9.358 -28.811 1.00 92.94 221 ASP A O 1
ATOM 1766 N N . ASN A 1 222 ? 23.152 -9.480 -27.717 1.00 94.88 222 ASN A N 1
ATOM 1767 C CA . ASN A 1 222 ? 22.460 -8.520 -28.589 1.00 94.88 222 ASN A CA 1
ATOM 1768 C C . ASN A 1 222 ? 22.059 -7.204 -27.898 1.00 94.88 222 ASN A C 1
ATOM 1770 O O . ASN A 1 222 ? 21.620 -6.268 -28.570 1.00 94.88 222 ASN A O 1
ATOM 1774 N N . ASN A 1 223 ? 22.231 -7.092 -26.575 1.00 94.38 223 ASN A N 1
ATOM 1775 C CA . ASN A 1 223 ? 21.825 -5.922 -25.792 1.00 94.38 223 ASN A CA 1
ATOM 1776 C C . ASN A 1 223 ? 23.008 -5.154 -25.181 1.00 94.38 223 ASN A C 1
ATOM 1778 O O . ASN A 1 223 ? 23.076 -4.923 -23.974 1.00 94.38 223 ASN A O 1
ATOM 1782 N N . HIS A 1 224 ? 23.924 -4.679 -26.022 1.00 92.00 224 HIS A N 1
ATOM 1783 C CA . HIS A 1 224 ? 25.101 -3.926 -25.563 1.00 92.00 224 HIS A CA 1
ATOM 1784 C C . HIS A 1 224 ? 24.793 -2.501 -25.072 1.00 92.00 224 HIS A C 1
ATOM 1786 O O . HIS A 1 224 ? 25.634 -1.857 -24.451 1.00 92.00 224 HIS A O 1
ATOM 1792 N N . ARG A 1 225 ? 23.592 -1.975 -25.351 1.00 95.06 225 ARG A N 1
ATOM 1793 C CA . ARG A 1 225 ? 23.204 -0.609 -24.962 1.00 95.06 225 ARG A CA 1
ATOM 1794 C C . ARG A 1 225 ? 22.988 -0.468 -23.456 1.00 95.06 225 ARG A C 1
ATOM 1796 O O . ARG A 1 225 ? 23.166 0.625 -22.920 1.00 95.06 225 ARG A O 1
ATOM 1803 N N . ASN A 1 226 ? 22.518 -1.523 -22.796 1.00 92.69 226 ASN A N 1
ATOM 1804 C CA . ASN A 1 226 ? 22.212 -1.493 -21.375 1.00 92.69 226 ASN A CA 1
ATOM 1805 C C . ASN A 1 226 ? 23.392 -2.076 -20.575 1.00 92.69 226 ASN A C 1
ATOM 1807 O O . ASN A 1 226 ? 23.535 -3.298 -20.539 1.00 92.69 226 ASN A O 1
ATOM 1811 N N . PRO A 1 227 ? 24.199 -1.242 -19.891 1.00 93.25 227 PRO A N 1
ATOM 1812 C CA . PRO A 1 227 ? 25.394 -1.712 -19.188 1.00 93.25 227 PRO A CA 1
ATOM 1813 C C . PRO A 1 227 ? 25.074 -2.641 -18.008 1.00 93.25 227 PRO A C 1
ATOM 1815 O O . PRO A 1 227 ? 25.923 -3.426 -17.606 1.00 93.25 227 PRO A O 1
ATOM 1818 N N . TRP A 1 228 ? 23.847 -2.593 -17.479 1.00 94.38 228 TRP A N 1
ATOM 1819 C CA . TRP A 1 228 ? 23.401 -3.434 -16.364 1.00 94.38 228 TRP A CA 1
ATOM 1820 C C . TRP A 1 228 ? 22.756 -4.749 -16.816 1.00 94.38 228 TRP A C 1
ATOM 1822 O O . TRP A 1 228 ? 22.331 -5.543 -15.982 1.00 94.38 228 TRP A O 1
ATOM 1832 N N . PHE A 1 229 ? 22.618 -4.987 -18.127 1.00 93.56 229 PHE A N 1
ATOM 1833 C CA . PHE A 1 229 ? 21.869 -6.148 -18.610 1.00 93.56 229 PHE A CA 1
ATOM 1834 C C . PHE A 1 229 ? 22.575 -7.472 -18.321 1.00 93.56 229 PHE A C 1
ATOM 1836 O O . PHE A 1 229 ? 21.902 -8.443 -17.998 1.00 93.56 229 PHE A O 1
ATOM 1843 N N . ILE A 1 230 ? 23.909 -7.502 -18.393 1.00 91.56 230 ILE A N 1
ATOM 1844 C CA . ILE A 1 230 ? 24.703 -8.700 -18.079 1.00 91.56 230 ILE A CA 1
ATOM 1845 C C . ILE A 1 230 ? 24.526 -9.075 -16.604 1.00 91.56 230 ILE A C 1
ATOM 1847 O O . ILE A 1 230 ? 24.186 -10.212 -16.298 1.00 91.56 230 ILE A O 1
ATOM 1851 N N . GLU A 1 231 ? 24.673 -8.101 -15.702 1.00 91.38 231 GLU A N 1
ATOM 1852 C CA . GLU A 1 231 ? 24.471 -8.292 -14.261 1.00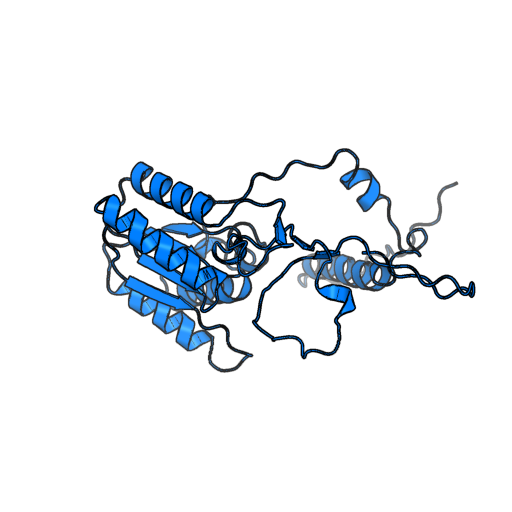 91.38 231 GLU A CA 1
ATOM 1853 C C . GLU A 1 231 ? 23.053 -8.794 -13.953 1.00 91.38 231 GLU A C 1
ATOM 1855 O O . GLU A 1 231 ? 22.877 -9.780 -13.237 1.00 91.38 231 GLU A O 1
ATOM 1860 N N . PHE A 1 232 ? 22.038 -8.157 -14.548 1.00 91.38 232 PHE A N 1
ATOM 1861 C CA . PHE A 1 232 ? 20.650 -8.600 -14.442 1.00 91.38 232 PHE A CA 1
ATOM 1862 C C . PHE A 1 232 ? 20.471 -10.044 -14.927 1.00 91.38 232 PHE A C 1
ATOM 1864 O O . PHE A 1 232 ? 19.837 -10.838 -14.237 1.00 91.38 232 PHE A O 1
ATOM 1871 N N . TRP A 1 233 ? 21.023 -10.383 -16.095 1.00 90.50 233 TRP A N 1
ATOM 1872 C CA . TRP A 1 233 ? 20.887 -11.705 -16.702 1.00 90.50 233 TRP A CA 1
ATOM 1873 C C . TRP A 1 233 ? 21.499 -12.785 -15.809 1.00 90.50 233 TRP A C 1
ATOM 1875 O O . TRP A 1 233 ? 20.841 -13.775 -15.493 1.00 90.50 233 TRP A O 1
ATOM 1885 N N . GLU A 1 234 ? 22.727 -12.574 -15.336 1.00 89.69 234 GLU A N 1
ATOM 1886 C CA . GLU A 1 234 ? 23.380 -13.500 -14.412 1.00 89.69 234 GLU A CA 1
ATOM 1887 C C . GLU A 1 234 ? 22.585 -13.682 -13.120 1.00 89.69 234 GLU A C 1
ATOM 1889 O O . GLU A 1 234 ? 22.402 -14.811 -12.673 1.00 89.69 234 GLU A O 1
ATOM 1894 N N . HIS A 1 235 ? 22.105 -12.594 -12.515 1.00 87.44 235 HIS A N 1
ATOM 1895 C CA . HIS A 1 235 ? 21.351 -12.662 -11.266 1.00 87.44 235 HIS A CA 1
ATOM 1896 C C . HIS A 1 235 ? 20.013 -13.386 -11.447 1.00 87.44 235 HIS A C 1
ATOM 1898 O O . HIS A 1 235 ? 19.692 -14.295 -10.682 1.00 87.44 235 HIS A O 1
ATOM 1904 N N . PHE A 1 236 ? 19.260 -13.027 -12.488 1.00 84.19 236 PHE A N 1
ATOM 1905 C CA . PHE A 1 236 ? 17.944 -13.592 -12.760 1.00 84.19 236 PHE A CA 1
ATOM 1906 C C . PHE A 1 236 ? 18.025 -15.101 -13.017 1.00 84.19 236 PHE A C 1
ATOM 1908 O O . PHE A 1 236 ? 17.310 -15.871 -12.383 1.00 84.19 236 PHE A O 1
ATOM 1915 N N . PHE A 1 237 ? 18.938 -15.548 -13.885 1.00 82.19 237 PHE A N 1
ATOM 1916 C CA . PHE A 1 237 ? 19.050 -16.971 -14.215 1.00 82.19 237 PHE A CA 1
ATOM 1917 C C . PHE A 1 237 ? 19.788 -17.794 -13.148 1.00 82.19 237 PHE A C 1
ATOM 1919 O O . PHE A 1 237 ? 19.489 -18.977 -13.006 1.00 82.19 237 PHE A O 1
ATOM 1926 N N . ARG A 1 238 ? 20.677 -17.202 -12.332 1.00 70.75 238 ARG A N 1
ATOM 1927 C CA . ARG A 1 238 ? 21.223 -17.892 -11.144 1.00 70.75 238 ARG A CA 1
ATOM 1928 C C . ARG A 1 238 ? 20.135 -18.198 -10.111 1.00 70.75 238 ARG A C 1
ATOM 1930 O O . ARG A 1 238 ? 20.153 -19.288 -9.549 1.00 70.75 238 ARG A O 1
ATOM 1937 N N . LEU A 1 239 ? 19.189 -17.282 -9.886 1.00 56.12 239 LEU A N 1
ATOM 1938 C CA . LEU A 1 239 ? 18.074 -17.509 -8.958 1.00 56.12 239 LEU A CA 1
ATOM 1939 C C . LEU A 1 239 ? 17.091 -18.566 -9.480 1.00 56.12 239 LEU A C 1
ATOM 1941 O O . LEU A 1 239 ? 16.707 -19.452 -8.726 1.00 56.12 239 LEU A O 1
ATOM 1945 N N . VAL A 1 240 ? 16.792 -18.572 -10.785 1.00 55.31 240 VAL A N 1
ATOM 1946 C CA . VAL A 1 240 ? 15.928 -19.605 -11.393 1.00 55.31 240 VAL A CA 1
ATOM 1947 C C . VAL A 1 240 ? 16.510 -21.018 -11.238 1.00 55.31 240 VAL A C 1
ATOM 1949 O O . VAL A 1 240 ? 15.758 -21.973 -11.076 1.00 55.31 240 VAL A O 1
ATOM 1952 N N . HIS A 1 241 ? 17.837 -21.178 -11.262 1.00 43.31 241 HIS A N 1
ATOM 1953 C CA . HIS A 1 241 ? 18.468 -22.484 -11.039 1.00 43.31 241 HIS A CA 1
ATOM 1954 C C . HIS A 1 241 ? 18.547 -22.888 -9.559 1.00 43.31 241 HIS A C 1
ATOM 1956 O O . HIS A 1 241 ? 18.545 -24.083 -9.268 1.00 43.31 241 HIS A O 1
ATOM 1962 N N . ALA A 1 242 ? 18.599 -21.929 -8.631 1.00 44.62 242 ALA A N 1
ATOM 1963 C CA . ALA A 1 242 ? 18.658 -22.209 -7.197 1.00 44.62 242 ALA A CA 1
ATOM 1964 C C . ALA A 1 242 ? 17.331 -22.773 -6.652 1.00 44.62 242 ALA A C 1
ATOM 1966 O O . ALA A 1 242 ? 17.357 -23.679 -5.823 1.00 44.62 242 ALA A O 1
ATOM 1967 N N . ASP A 1 243 ? 16.186 -22.325 -7.177 1.00 44.25 243 ASP A N 1
ATOM 1968 C CA . ASP A 1 243 ? 14.858 -22.803 -6.754 1.00 44.25 243 ASP A CA 1
ATOM 1969 C C . ASP A 1 243 ? 14.498 -24.204 -7.294 1.00 44.25 243 ASP A C 1
ATOM 1971 O O . ASP A 1 243 ? 13.523 -24.815 -6.858 1.00 44.25 243 ASP A O 1
ATOM 1975 N N . VAL A 1 244 ? 15.292 -24.749 -8.225 1.00 45.38 244 VAL A N 1
ATOM 1976 C CA . VAL A 1 244 ? 15.080 -26.084 -8.819 1.00 45.38 244 VAL A CA 1
ATOM 1977 C C . VAL A 1 244 ? 15.883 -27.180 -8.097 1.00 45.38 244 VAL A C 1
ATOM 1979 O O . VAL A 1 244 ? 15.619 -28.364 -8.298 1.00 45.38 244 VAL A O 1
ATOM 1982 N N . ILE A 1 245 ? 16.820 -26.829 -7.207 1.00 36.66 245 ILE A N 1
ATOM 1983 C CA . ILE A 1 245 ? 17.693 -27.800 -6.527 1.00 36.66 245 ILE A CA 1
ATOM 1984 C C . ILE A 1 245 ? 17.387 -27.827 -5.020 1.00 36.66 245 ILE A C 1
ATOM 1986 O O . ILE A 1 245 ? 18.060 -27.199 -4.207 1.00 36.66 245 ILE A O 1
ATOM 1990 N N . SER A 1 246 ? 16.375 -28.611 -4.636 1.00 31.81 246 SER A N 1
ATOM 1991 C CA . SER A 1 246 ? 16.294 -29.214 -3.296 1.00 31.81 246 SER A CA 1
ATOM 1992 C C . SER A 1 246 ? 17.063 -30.547 -3.320 1.00 31.81 246 SER A C 1
ATOM 1994 O O . SER A 1 246 ? 16.966 -31.263 -4.318 1.00 31.81 246 SER A O 1
ATOM 1996 N N . PRO A 1 247 ? 17.848 -30.905 -2.285 1.00 38.19 247 PRO A N 1
ATOM 1997 C CA . PRO A 1 247 ? 18.836 -31.972 -2.388 1.00 38.19 247 PRO A CA 1
ATOM 1998 C C . PRO A 1 247 ? 18.169 -33.343 -2.290 1.00 38.19 247 PRO A C 1
ATOM 2000 O O . PRO A 1 247 ? 17.914 -33.838 -1.190 1.00 38.19 247 PRO A O 1
ATOM 2003 N N . ARG A 1 248 ? 17.916 -33.971 -3.438 1.00 36.53 248 ARG A N 1
ATOM 2004 C CA . ARG A 1 248 ? 17.856 -35.429 -3.544 1.00 36.53 248 ARG A CA 1
ATOM 2005 C C . ARG A 1 248 ? 18.557 -35.886 -4.815 1.00 36.53 248 ARG A C 1
ATOM 2007 O O . ARG A 1 248 ? 18.133 -35.557 -5.914 1.00 36.53 248 ARG A O 1
ATOM 2014 N N . ASP A 1 249 ? 19.592 -36.667 -4.548 1.00 33.25 249 ASP A N 1
ATOM 2015 C CA . ASP A 1 249 ? 20.254 -37.643 -5.397 1.00 33.25 249 ASP A CA 1
ATOM 2016 C C . ASP A 1 249 ? 21.197 -37.119 -6.491 1.00 33.25 249 ASP A C 1
ATOM 2018 O O . ASP A 1 249 ? 20.876 -36.286 -7.337 1.00 33.25 249 ASP A O 1
ATOM 2022 N N . ASP A 1 250 ? 22.421 -37.638 -6.390 1.00 41.12 250 ASP A N 1
ATOM 2023 C CA . ASP A 1 250 ? 23.550 -37.475 -7.287 1.00 41.12 250 ASP A CA 1
ATOM 2024 C C . ASP A 1 250 ? 23.171 -37.837 -8.729 1.00 41.12 250 ASP A C 1
ATOM 2026 O O . ASP A 1 250 ? 22.983 -39.007 -9.035 1.00 41.12 250 ASP A O 1
ATOM 2030 N N . GLU A 1 251 ? 23.102 -36.841 -9.615 1.00 31.94 251 GLU A N 1
ATOM 2031 C CA . GLU A 1 251 ? 23.496 -36.930 -11.029 1.00 31.94 251 GLU A CA 1
ATOM 2032 C C . GLU A 1 251 ? 23.376 -35.539 -11.684 1.00 31.94 251 GLU A C 1
ATOM 2034 O O . GLU A 1 251 ? 22.300 -34.958 -11.798 1.00 31.94 251 GLU A O 1
ATOM 2039 N N . LEU A 1 252 ? 24.511 -34.974 -12.105 1.00 33.66 252 LEU A N 1
ATOM 2040 C CA . LEU A 1 252 ? 24.597 -33.720 -12.862 1.00 33.66 252 LEU A CA 1
ATOM 2041 C C . LEU A 1 252 ? 23.946 -33.873 -14.252 1.00 33.66 252 LEU A C 1
ATOM 2043 O O . LEU A 1 252 ? 24.473 -34.641 -15.060 1.00 33.66 252 LEU A O 1
ATOM 2047 N N . PRO A 1 253 ? 22.927 -33.078 -14.637 1.00 32.00 253 PRO A N 1
ATOM 2048 C CA . PRO A 1 253 ? 22.534 -32.975 -16.034 1.00 32.00 253 PRO A CA 1
ATOM 2049 C C . PRO A 1 253 ? 23.385 -31.912 -16.737 1.00 32.00 253 PRO A C 1
ATOM 2051 O O . PRO A 1 253 ? 23.354 -30.721 -16.420 1.00 32.00 253 PRO A O 1
ATOM 2054 N N . SER A 1 254 ? 24.138 -32.344 -17.745 1.00 36.06 254 SER A N 1
ATOM 2055 C CA . SER A 1 254 ? 24.881 -31.485 -18.661 1.00 36.06 254 SER A CA 1
ATOM 2056 C C . SER A 1 254 ? 23.938 -30.729 -19.606 1.00 36.06 254 SER A C 1
ATOM 2058 O O . SER A 1 254 ? 23.605 -31.229 -20.676 1.00 36.06 254 SER A O 1
ATOM 2060 N N . PHE A 1 255 ? 23.556 -29.498 -19.274 1.00 34.34 255 PHE A N 1
ATOM 2061 C CA . PHE A 1 255 ? 22.991 -28.566 -20.259 1.00 34.34 25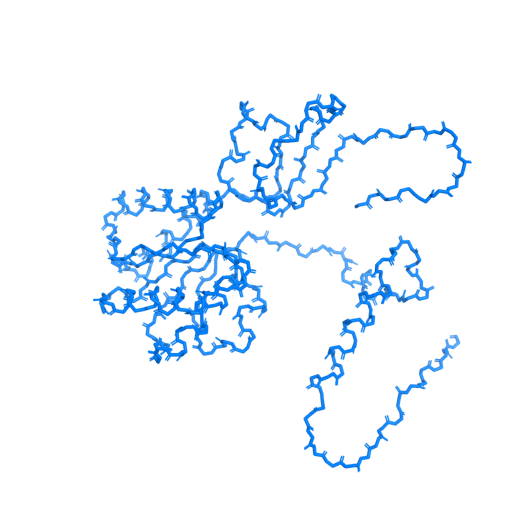5 PHE A CA 1
ATOM 2062 C C . PHE A 1 255 ? 23.596 -27.168 -20.115 1.00 34.34 255 PHE A C 1
ATOM 2064 O O . PHE A 1 255 ? 22.928 -26.179 -19.847 1.00 34.34 255 PHE A O 1
ATOM 2071 N N . ALA A 1 256 ? 24.901 -27.096 -20.368 1.00 34.38 256 ALA A N 1
ATOM 2072 C CA . ALA A 1 256 ? 25.580 -25.889 -20.823 1.00 34.38 256 ALA A CA 1
ATOM 2073 C C . ALA A 1 256 ? 26.159 -26.177 -22.213 1.00 34.38 256 ALA A C 1
ATOM 2075 O O . ALA A 1 256 ? 27.349 -26.441 -22.368 1.00 34.38 256 ALA A O 1
ATOM 2076 N N . ARG A 1 257 ? 25.277 -26.246 -23.215 1.00 30.59 257 ARG A N 1
ATOM 2077 C CA . ARG A 1 257 ? 25.613 -26.192 -24.645 1.00 30.59 257 ARG A CA 1
ATOM 2078 C C . ARG A 1 257 ? 24.315 -26.084 -25.447 1.00 30.59 257 ARG A C 1
ATOM 2080 O O . ARG A 1 257 ? 23.811 -27.067 -25.973 1.00 30.59 257 ARG A O 1
ATOM 2087 N N . VAL A 1 258 ? 23.768 -24.875 -25.540 1.00 33.97 258 VAL A N 1
ATOM 2088 C CA . VAL A 1 258 ? 22.936 -24.540 -26.699 1.00 33.97 258 VAL A CA 1
ATOM 2089 C C . VAL A 1 258 ? 23.896 -23.964 -27.730 1.00 33.97 258 VAL A C 1
ATOM 2091 O O . VAL A 1 258 ? 24.372 -22.840 -27.606 1.00 33.97 258 VAL A O 1
ATOM 2094 N N . ALA A 1 259 ? 24.275 -24.825 -28.671 1.00 28.33 259 ALA A N 1
ATOM 2095 C CA . ALA A 1 259 ? 24.989 -24.457 -29.882 1.00 28.33 259 ALA A CA 1
ATOM 2096 C C . ALA A 1 259 ? 24.144 -23.473 -30.720 1.00 28.33 259 ALA A C 1
ATOM 2098 O O . ALA A 1 259 ? 22.913 -23.511 -30.633 1.00 28.33 259 ALA A O 1
ATOM 2099 N N . PRO A 1 260 ? 24.774 -22.614 -31.540 1.00 36.38 260 PRO A N 1
ATOM 2100 C CA . PRO A 1 260 ? 24.050 -21.762 -32.472 1.00 36.38 260 PRO A CA 1
ATOM 2101 C C . PRO A 1 260 ? 23.379 -22.648 -33.530 1.00 36.38 260 PRO A C 1
ATOM 2103 O O . PRO A 1 260 ? 23.971 -23.620 -34.000 1.00 36.38 260 PRO A O 1
ATOM 2106 N N . VAL A 1 261 ? 22.138 -22.333 -33.885 1.00 40.91 261 VAL A N 1
ATOM 2107 C CA . VAL A 1 261 ? 21.380 -23.036 -34.933 1.00 40.91 261 VAL A CA 1
ATOM 2108 C C . VAL A 1 261 ? 21.304 -22.099 -36.156 1.00 40.91 261 VAL A C 1
ATOM 2110 O O . VAL A 1 261 ? 21.204 -20.889 -35.940 1.00 40.91 261 VAL A O 1
ATOM 2113 N N . PRO A 1 262 ? 21.457 -22.634 -37.388 1.00 39.28 262 PRO A N 1
ATOM 2114 C CA . PRO A 1 262 ? 21.836 -21.892 -38.600 1.00 39.28 262 PRO A CA 1
ATOM 2115 C C . PRO A 1 262 ? 20.798 -20.912 -39.149 1.00 39.28 262 PRO A C 1
ATOM 2117 O O . PRO A 1 262 ? 19.589 -21.087 -38.874 1.00 39.28 262 PRO A O 1
#

Sequence (262 aa):
MYVPSAHDTGKKFWSLALMRSVKFSERKFPSQVFLYADTAKVSFFSTSPELSNKQRFEFFLRTVPSDKNQVHAMVEIVKLLGWTYVSIVYEESNYGIKAFNELEEQLRNQNICIAVKEKLTKDSGLGTDDSYNTIVQNLLTKQRARGVIVFGSDQEVAGVMRAVRRQNATGHFTWIGSDGWSARALVSEGNEPQVEGTLSVQPRAHPVAGFDRYFRSLTPDNNHRNPWFIEFWEHFFRLVHADVISPRDDELPSFARVAPVP

Radius of gyration: 23.08 Å; Cα contacts (8 Å, |Δi|>4): 321; chains: 1; bounding box: 54×64×60 Å

Mean predicted aligned error: 11.61 Å

Foldseek 3Di:
DDDDDDDDDPDDDQDQAAEDAPPDDPPPPPPPCPSCPQHAYEYAHDQQPVCVPCVVNVRYHYPFHHLLVVLVVVLVVCVVVVAQEAEEEFEPDSQGVRNVVSNVVVSVVVNRHYDYYHYQYDDDPPDLLVSLLVVVVSVVVCQVHQEYEYHDAQVSLLSNLVSCVVVVVFPSHEYEYEPRHLPDCSNCPVSVSRCPNHHYRDTDDDDDPCPVVVVVVDDPVRPPVDPCVVVVVCVVVVVVVVVVDDDDDDDDDDDPDPDDDD

Nearest PDB structures (foldseek):
  7mts-assembly1_B  TM=9.553E-01  e=1.533E-20  Homo sapiens
  7e9g-assembly1_S  TM=9.264E-01  e=1.107E-19  Homo sapiens
  7wih-assembly1_A  TM=9.348E-01  e=3.964E-19  Homo sapiens
  7epc-assembly1_A  TM=7.630E-01  e=6.515E-17  Homo sapiens
  7epd-assembly1_B  TM=7.877E-01  e=2.650E-16  Homo sapiens

InterPro domains:
  IPR000337 GPCR, family 3 [PR00248] (51-70)
  IPR000337 GPCR, family 3 [PR00248] (70-86)
  IPR000337 GPCR, family 3 [PR00248] (86-103)
  IPR001828 Receptor, ligand binding region [PF01094] (39-222)
  IPR028082 Periplasmic binding protein-like I [SSF53822] (36-243)
  IPR050726 Metabotropic Glutamate Receptor [PTHR24060] (39-237)

pLDDT: mean 79.8, std 22.09, range [26.52, 98.56]